Protein AF-A0A3D6BHR3-F1 (afdb_monomer_lite)

Radius of gyration: 25.63 Å; chains: 1; bounding box: 56×77×69 Å

Structure (mmCIF, N/CA/C/O backbone):
data_AF-A0A3D6BHR3-F1
#
_entry.id   AF-A0A3D6BHR3-F1
#
loop_
_atom_site.group_PDB
_atom_site.id
_atom_site.type_symbol
_atom_site.label_atom_id
_atom_site.label_alt_id
_atom_site.label_comp_id
_atom_site.label_asym_id
_atom_site.label_entity_id
_atom_site.label_seq_id
_atom_site.pdbx_PDB_ins_code
_atom_site.Cartn_x
_atom_site.Cartn_y
_atom_site.Cartn_z
_atom_site.occupancy
_atom_site.B_iso_or_equiv
_atom_site.auth_seq_id
_atom_site.auth_comp_id
_atom_site.auth_asym_id
_atom_site.auth_atom_id
_atom_site.pdbx_PDB_model_num
ATOM 1 N N . MET A 1 1 ? 13.053 -57.098 -13.515 1.00 38.97 1 MET A N 1
ATOM 2 C CA . MET A 1 1 ? 13.650 -56.765 -14.830 1.00 38.97 1 MET A CA 1
ATOM 3 C C . MET A 1 1 ? 12.884 -55.553 -15.350 1.00 38.97 1 MET A C 1
ATOM 5 O O . MET A 1 1 ? 11.731 -55.706 -15.704 1.00 38.97 1 MET A O 1
ATOM 9 N N . LYS A 1 2 ? 13.273 -54.312 -15.035 1.00 34.75 2 LYS A N 1
ATOM 10 C CA . LYS A 1 2 ? 14.320 -53.498 -15.686 1.00 34.75 2 LYS A CA 1
ATOM 11 C C . LYS A 1 2 ? 14.250 -53.519 -17.223 1.00 34.75 2 LYS A C 1
ATOM 13 O O . LYS A 1 2 ? 14.561 -54.535 -17.826 1.00 34.75 2 LYS A O 1
ATOM 18 N N . ASN A 1 3 ? 13.977 -52.327 -17.764 1.00 33.59 3 ASN A N 1
ATOM 19 C CA . ASN A 1 3 ? 14.351 -51.795 -19.077 1.00 33.59 3 ASN A CA 1
ATOM 20 C C . ASN A 1 3 ? 13.616 -52.326 -20.317 1.00 33.59 3 ASN A C 1
ATOM 22 O O . ASN A 1 3 ? 13.924 -53.410 -20.798 1.00 33.59 3 ASN A O 1
ATOM 26 N N . ARG A 1 4 ? 12.808 -51.454 -20.944 1.00 36.66 4 ARG A N 1
ATOM 27 C CA . ARG A 1 4 ? 13.123 -50.828 -22.251 1.00 36.66 4 ARG A CA 1
ATOM 28 C C . ARG A 1 4 ? 11.931 -50.021 -22.784 1.00 36.66 4 ARG A C 1
ATOM 30 O O . ARG A 1 4 ? 11.081 -50.548 -23.484 1.00 36.66 4 ARG A O 1
ATOM 37 N N . LEU A 1 5 ? 11.911 -48.725 -22.480 1.00 34.34 5 LEU A N 1
ATOM 38 C CA . LEU A 1 5 ? 11.182 -47.712 -23.252 1.00 34.34 5 LEU A CA 1
ATOM 39 C C . LEU A 1 5 ? 11.923 -46.375 -23.099 1.00 34.34 5 LEU A C 1
ATOM 41 O O . LEU A 1 5 ? 11.478 -45.443 -22.445 1.00 34.34 5 LEU A O 1
ATOM 45 N N . ILE A 1 6 ? 13.131 -46.329 -23.660 1.00 40.59 6 ILE A N 1
ATOM 46 C CA . ILE A 1 6 ? 13.862 -45.093 -23.953 1.00 40.59 6 ILE A CA 1
ATOM 47 C C . ILE A 1 6 ? 14.250 -45.217 -25.422 1.00 40.59 6 ILE A C 1
ATOM 49 O O . ILE A 1 6 ? 15.074 -46.063 -25.764 1.00 40.59 6 ILE A O 1
ATOM 53 N N . GLY A 1 7 ? 13.608 -44.436 -26.289 1.00 40.66 7 GLY A N 1
ATOM 54 C CA . GLY A 1 7 ? 13.934 -44.432 -27.714 1.00 40.66 7 GLY A CA 1
ATOM 55 C C . GLY A 1 7 ? 12.814 -43.946 -28.626 1.00 40.66 7 GLY A C 1
ATOM 56 O O . GLY A 1 7 ? 12.474 -44.666 -29.552 1.00 40.66 7 GLY A O 1
ATOM 57 N N . ALA A 1 8 ? 12.224 -42.770 -28.366 1.00 38.31 8 ALA A N 1
ATOM 58 C CA . ALA A 1 8 ? 11.384 -42.071 -29.357 1.00 38.31 8 ALA A CA 1
ATOM 59 C C . ALA A 1 8 ? 11.118 -40.572 -29.067 1.00 38.31 8 ALA A C 1
ATOM 61 O O . ALA A 1 8 ? 10.242 -39.991 -29.693 1.00 38.31 8 ALA A O 1
ATOM 62 N N . ILE A 1 9 ? 11.835 -39.916 -28.138 1.00 35.75 9 ILE A N 1
ATOM 63 C CA . ILE A 1 9 ? 11.589 -38.490 -27.796 1.00 35.75 9 ILE A CA 1
ATOM 64 C C . ILE A 1 9 ? 12.692 -37.550 -28.342 1.00 35.75 9 ILE A C 1
ATOM 66 O O . ILE A 1 9 ? 12.589 -36.335 -28.250 1.00 35.75 9 ILE A O 1
ATOM 70 N N . CYS A 1 10 ? 13.730 -38.073 -29.005 1.00 37.56 10 CYS A N 1
ATOM 71 C CA . CYS A 1 10 ? 14.844 -37.255 -29.520 1.00 37.56 10 CYS A CA 1
ATOM 72 C C . CYS A 1 10 ? 14.697 -36.735 -30.964 1.00 37.56 10 CYS A C 1
ATOM 74 O O . CYS A 1 10 ? 15.639 -36.137 -31.466 1.00 37.56 10 CYS A O 1
ATOM 76 N N . ALA A 1 11 ? 13.553 -36.910 -31.636 1.00 35.72 11 ALA A N 1
ATOM 77 C CA . ALA A 1 11 ? 13.392 -36.466 -33.033 1.00 35.72 11 ALA A CA 1
ATOM 78 C C . ALA A 1 11 ? 12.293 -35.407 -33.265 1.00 35.72 11 ALA A C 1
ATOM 80 O O . ALA A 1 11 ? 12.167 -34.915 -34.379 1.00 35.72 11 ALA A O 1
ATOM 81 N N . ALA A 1 12 ? 11.528 -35.017 -32.236 1.00 33.41 12 ALA A N 1
ATOM 82 C CA . ALA A 1 12 ? 10.426 -34.049 -32.370 1.00 33.41 12 ALA A CA 1
ATOM 83 C C . ALA A 1 12 ? 10.698 -32.670 -31.728 1.00 33.41 12 ALA A C 1
ATOM 85 O O . ALA A 1 12 ? 9.866 -31.778 -31.832 1.00 33.41 12 ALA A O 1
ATOM 86 N N . VAL A 1 13 ? 11.857 -32.470 -31.087 1.00 38.09 13 VAL A N 1
ATOM 87 C CA . VAL A 1 13 ? 12.236 -31.185 -30.451 1.00 38.09 13 VAL A CA 1
ATOM 88 C C . VAL A 1 13 ? 13.195 -30.360 -31.328 1.00 38.09 13 VAL A C 1
ATOM 90 O O . VAL A 1 13 ? 13.486 -29.208 -31.032 1.00 38.09 13 VAL A O 1
ATOM 93 N N . MET A 1 14 ? 13.638 -30.894 -32.468 1.00 42.44 14 MET A N 1
ATOM 94 C CA . MET A 1 14 ? 14.584 -30.227 -33.373 1.00 42.44 14 MET A CA 1
ATOM 95 C C . MET A 1 14 ? 13.888 -29.580 -34.588 1.00 42.44 14 MET A C 1
ATOM 97 O O . MET A 1 14 ? 14.433 -29.568 -35.687 1.00 42.44 14 MET A O 1
ATOM 101 N N . LEU A 1 15 ? 12.661 -29.072 -34.400 1.00 38.62 15 LEU A N 1
ATOM 102 C CA . LEU A 1 15 ? 11.911 -28.326 -35.423 1.00 38.62 15 LEU A CA 1
ATOM 103 C C . LEU A 1 15 ? 10.968 -27.268 -34.805 1.00 38.62 15 LEU A C 1
ATOM 105 O O . LEU A 1 15 ? 9.804 -27.160 -35.172 1.00 38.62 15 LEU A O 1
ATOM 109 N N . LEU A 1 16 ? 11.463 -26.502 -33.829 1.00 36.72 16 LEU A N 1
ATOM 110 C CA . LEU A 1 16 ? 10.773 -25.331 -33.256 1.00 36.72 16 LEU A CA 1
ATOM 111 C C . LEU A 1 16 ? 11.744 -24.154 -33.040 1.00 36.72 16 LEU A C 1
ATOM 113 O O . LEU A 1 16 ? 11.590 -23.351 -32.131 1.00 36.72 16 LEU A O 1
ATOM 117 N N . ALA A 1 17 ? 12.766 -24.064 -33.896 1.00 45.44 17 ALA A N 1
ATOM 118 C CA . ALA A 1 17 ? 13.657 -22.909 -34.022 1.00 45.44 17 ALA A CA 1
ATOM 119 C C . ALA A 1 17 ? 13.387 -22.166 -35.344 1.00 45.44 17 ALA A C 1
ATOM 121 O O . ALA A 1 17 ? 14.310 -21.802 -36.067 1.00 45.44 17 ALA A O 1
ATOM 122 N N . LEU A 1 18 ? 12.113 -22.001 -35.708 1.00 45.75 18 LEU A N 1
ATOM 123 C CA . LEU A 1 18 ? 11.708 -21.243 -36.889 1.00 45.75 18 LEU A CA 1
ATOM 124 C C . LEU A 1 18 ? 10.986 -19.983 -36.409 1.00 45.75 18 LEU A C 1
ATOM 126 O O . LEU A 1 18 ? 9.912 -20.079 -35.825 1.00 45.75 18 LEU A O 1
ATOM 130 N N . PHE A 1 19 ? 11.632 -18.843 -36.672 1.00 53.91 19 PHE A N 1
ATOM 131 C CA . PHE A 1 19 ? 11.295 -17.466 -36.288 1.00 53.91 19 PHE A CA 1
ATOM 132 C C . PHE A 1 19 ? 11.693 -17.065 -34.861 1.00 53.91 19 PHE A C 1
ATOM 134 O O . PHE A 1 19 ? 10.856 -16.742 -34.023 1.00 53.91 19 PHE A O 1
ATOM 141 N N . ALA A 1 20 ? 13.005 -17.015 -34.594 1.00 59.84 20 ALA A N 1
ATOM 142 C CA . ALA A 1 20 ? 13.483 -16.025 -33.630 1.00 59.84 20 ALA A CA 1
ATOM 143 C C . ALA A 1 20 ? 13.092 -14.628 -34.163 1.00 59.84 20 ALA A C 1
ATOM 145 O O . ALA A 1 20 ? 13.277 -14.404 -35.363 1.00 59.84 20 ALA A O 1
ATOM 146 N N . PRO A 1 21 ? 12.539 -13.730 -33.327 1.00 70.12 21 PRO A N 1
ATOM 147 C CA . PRO A 1 21 ? 12.163 -12.384 -33.751 1.00 70.12 21 PRO A CA 1
ATOM 148 C C . PRO A 1 21 ? 13.337 -11.689 -34.438 1.00 70.12 21 PRO A C 1
ATOM 150 O O . PRO A 1 21 ? 14.465 -11.736 -33.936 1.00 70.12 21 PRO A O 1
ATOM 153 N N . MET A 1 22 ? 13.089 -11.076 -35.591 1.00 82.06 22 MET A N 1
ATOM 154 C CA . MET A 1 22 ? 14.138 -10.410 -36.353 1.00 82.06 22 MET A CA 1
ATOM 155 C C . MET A 1 22 ? 14.348 -9.002 -35.796 1.00 82.06 22 MET A C 1
ATOM 157 O O . MET A 1 22 ? 13.385 -8.280 -35.535 1.00 82.06 22 MET A O 1
ATOM 161 N N . ALA A 1 23 ? 15.609 -8.604 -35.606 1.00 84.25 23 ALA A N 1
ATOM 162 C CA . ALA A 1 23 ? 15.938 -7.235 -35.226 1.00 84.25 23 ALA A CA 1
ATOM 163 C C . ALA A 1 23 ? 15.475 -6.266 -36.329 1.00 84.25 23 ALA A C 1
ATOM 165 O O . ALA A 1 23 ? 15.848 -6.415 -37.492 1.00 84.25 23 ALA A O 1
ATOM 166 N N . MET A 1 24 ? 14.645 -5.298 -35.950 1.00 91.19 24 MET A N 1
ATOM 167 C CA . MET A 1 24 ? 14.146 -4.220 -36.803 1.00 91.19 24 MET A CA 1
ATOM 168 C C . MET A 1 24 ? 14.953 -2.934 -36.646 1.00 91.19 24 MET A C 1
ATOM 170 O O . MET A 1 24 ? 15.113 -2.193 -37.612 1.00 91.19 24 MET A O 1
ATOM 174 N N . ALA A 1 25 ? 15.430 -2.661 -35.434 1.00 93.75 25 ALA A N 1
ATOM 175 C CA . ALA A 1 25 ? 16.238 -1.492 -35.124 1.00 93.75 25 ALA A CA 1
ATOM 176 C C . ALA A 1 25 ? 17.172 -1.793 -33.949 1.00 93.75 25 ALA A C 1
ATOM 178 O O . ALA A 1 25 ? 16.877 -2.655 -33.118 1.00 93.75 25 ALA A O 1
ATOM 179 N N . ASP A 1 26 ? 18.282 -1.075 -33.871 1.00 95.94 26 ASP A N 1
ATOM 180 C CA . ASP A 1 26 ? 19.256 -1.172 -32.793 1.00 95.94 26 ASP A CA 1
ATOM 181 C C . ASP A 1 26 ? 20.015 0.147 -32.634 1.00 95.94 26 ASP A C 1
ATOM 183 O O . ASP A 1 26 ? 19.935 1.045 -33.478 1.00 95.94 26 ASP A O 1
ATOM 187 N N . GLY A 1 27 ? 20.731 0.285 -31.523 1.00 96.56 27 GLY A N 1
ATOM 188 C CA . GLY A 1 27 ? 21.575 1.445 -31.292 1.00 96.56 27 GLY A CA 1
ATOM 189 C C . GLY A 1 27 ? 22.128 1.515 -29.879 1.00 96.56 27 GLY A C 1
ATOM 190 O O . GLY A 1 27 ? 22.111 0.549 -29.118 1.00 96.56 27 GLY A O 1
ATOM 191 N N . VAL A 1 28 ? 22.616 2.698 -29.522 1.00 97.75 28 VAL A N 1
ATOM 192 C CA . VAL A 1 28 ? 23.227 2.984 -28.221 1.00 97.75 28 VAL A CA 1
ATOM 193 C C . VAL A 1 28 ? 22.282 3.858 -27.394 1.00 97.75 28 VAL A C 1
ATOM 195 O O . VAL A 1 28 ? 21.586 4.714 -27.938 1.00 97.75 28 VAL A O 1
ATOM 198 N N . CYS A 1 29 ? 22.230 3.627 -26.084 1.00 97.19 29 CYS A N 1
ATOM 199 C CA . CYS A 1 29 ? 21.415 4.390 -25.131 1.00 97.19 29 CYS A CA 1
ATOM 200 C C . CYS A 1 29 ? 22.136 4.612 -23.786 1.00 97.19 29 CYS A C 1
ATOM 202 O O . CYS A 1 29 ? 21.499 4.703 -22.742 1.00 97.19 29 CYS A O 1
ATOM 204 N N . GLY A 1 30 ? 23.467 4.674 -23.814 1.00 96.56 30 GLY A N 1
ATOM 205 C CA . GLY A 1 30 ? 24.360 4.918 -22.680 1.00 96.56 30 GLY A CA 1
ATOM 206 C C . GLY A 1 30 ? 25.817 4.769 -23.120 1.00 96.56 30 GLY A C 1
ATOM 207 O O . GLY A 1 30 ? 26.079 4.333 -24.236 1.00 96.56 30 GLY A O 1
ATOM 208 N N . GLU A 1 31 ? 26.783 5.092 -22.258 1.00 96.12 31 GLU A N 1
ATOM 209 C CA . GLU A 1 31 ? 28.214 4.956 -22.602 1.00 96.12 31 GLU A CA 1
ATOM 210 C C . GLU A 1 31 ? 28.596 3.503 -22.938 1.00 96.12 31 GLU A C 1
ATOM 212 O O . GLU A 1 31 ? 29.400 3.244 -23.830 1.00 96.12 31 GLU A O 1
ATOM 217 N N . SER A 1 32 ? 28.002 2.542 -22.230 1.00 97.12 32 SER A N 1
ATOM 218 C CA . SER A 1 32 ? 28.216 1.100 -22.420 1.00 97.12 32 SER A CA 1
ATOM 219 C C . SER A 1 32 ? 26.900 0.318 -22.400 1.00 97.12 32 SER A C 1
ATOM 221 O O . SER A 1 32 ? 26.867 -0.861 -22.048 1.00 97.12 32 SER A O 1
ATOM 223 N N . VAL A 1 33 ? 25.808 0.986 -22.782 1.00 98.25 33 VAL A N 1
ATOM 224 C CA . VAL A 1 33 ? 24.456 0.423 -22.817 1.00 98.25 33 VAL A CA 1
ATOM 225 C C . VAL A 1 33 ? 23.885 0.594 -24.220 1.00 98.25 33 VAL A C 1
ATOM 227 O O . VAL A 1 33 ? 23.865 1.688 -24.779 1.00 98.25 33 VAL A O 1
ATOM 230 N N . SER A 1 34 ? 23.440 -0.508 -24.808 1.00 98.38 34 SER A N 1
ATOM 231 C CA . SER A 1 34 ? 22.888 -0.595 -26.160 1.00 98.38 34 SER A CA 1
ATOM 232 C C . SER A 1 34 ? 21.484 -1.184 -26.128 1.00 98.38 34 SER A C 1
ATOM 234 O O . SER A 1 34 ? 21.036 -1.697 -25.103 1.00 98.38 34 SER A O 1
ATOM 236 N N . TRP A 1 35 ? 20.770 -1.091 -27.243 1.00 98.38 35 TRP A N 1
ATOM 237 C CA . TRP A 1 35 ? 19.415 -1.604 -27.361 1.00 98.38 35 TRP A CA 1
ATOM 238 C C . TRP A 1 35 ? 19.163 -2.258 -28.717 1.00 98.38 35 TRP A C 1
ATOM 240 O O . TRP A 1 35 ? 19.834 -1.963 -29.702 1.00 98.38 35 TRP A O 1
ATOM 250 N N . THR A 1 36 ? 18.170 -3.143 -28.755 1.00 97.75 36 THR A N 1
ATOM 251 C CA . THR A 1 36 ? 17.606 -3.744 -29.972 1.00 97.75 36 THR A CA 1
ATOM 252 C C . THR A 1 36 ? 16.086 -3.767 -29.868 1.00 97.75 36 THR A C 1
ATOM 254 O O . THR A 1 36 ? 15.544 -3.977 -28.787 1.00 97.75 36 THR A O 1
ATOM 257 N N . LEU A 1 37 ? 15.389 -3.571 -30.980 1.00 97.50 37 LEU A N 1
ATOM 258 C CA . LEU A 1 37 ? 13.949 -3.755 -31.116 1.00 97.50 37 LEU A CA 1
ATOM 259 C C . LEU A 1 37 ? 13.690 -4.810 -32.182 1.00 97.50 37 LEU A C 1
ATOM 261 O O . LEU A 1 37 ? 14.246 -4.750 -33.276 1.00 97.50 37 LEU A O 1
ATOM 265 N N . THR A 1 38 ? 12.828 -5.764 -31.865 1.00 97.00 38 THR A N 1
ATOM 266 C CA . THR A 1 38 ? 12.429 -6.835 -32.783 1.00 97.00 38 THR A CA 1
ATOM 267 C C . THR A 1 38 ? 11.069 -6.571 -33.419 1.00 97.00 38 THR A C 1
ATOM 269 O O . THR A 1 38 ? 10.257 -5.817 -32.882 1.00 97.00 38 THR A O 1
ATOM 272 N N . ASP A 1 39 ? 10.789 -7.253 -34.527 1.00 93.06 39 ASP A N 1
ATOM 273 C CA . ASP A 1 39 ? 9.479 -7.277 -35.197 1.00 93.06 39 ASP A CA 1
ATOM 274 C C . ASP A 1 39 ? 8.327 -7.814 -34.337 1.00 93.06 39 ASP A C 1
ATOM 276 O O . ASP A 1 39 ? 7.168 -7.454 -34.540 1.00 93.06 39 ASP A O 1
ATOM 280 N N . ALA A 1 40 ? 8.643 -8.603 -33.312 1.00 93.94 40 ALA A N 1
ATOM 281 C CA . ALA A 1 40 ? 7.699 -9.024 -32.282 1.00 93.94 40 ALA A CA 1
ATOM 282 C C . ALA A 1 40 ? 7.402 -7.936 -31.226 1.00 93.94 40 ALA A C 1
ATOM 284 O O . ALA A 1 40 ? 6.673 -8.197 -30.266 1.00 93.94 40 ALA A O 1
ATOM 285 N N . GLY A 1 41 ? 7.979 -6.735 -31.349 1.00 96.00 41 GLY A N 1
ATOM 286 C CA . GLY A 1 41 ? 7.791 -5.643 -30.393 1.00 96.00 41 GLY A CA 1
ATOM 287 C C . GLY A 1 41 ? 8.541 -5.841 -29.073 1.00 96.00 41 GLY A C 1
ATOM 288 O O . GLY A 1 41 ? 8.139 -5.286 -28.046 1.00 96.00 41 GLY A O 1
ATOM 289 N N . VAL A 1 42 ? 9.603 -6.655 -29.066 1.00 97.62 42 VAL A N 1
ATOM 290 C CA . VAL A 1 42 ? 10.487 -6.812 -27.902 1.00 97.62 42 VAL A CA 1
ATOM 291 C C . VAL A 1 42 ? 11.634 -5.821 -28.022 1.00 97.62 42 VAL A C 1
ATOM 293 O O . VAL A 1 42 ? 12.459 -5.961 -28.926 1.00 97.62 42 VAL A O 1
ATOM 296 N N . LEU A 1 43 ? 11.657 -4.843 -27.120 1.00 98.31 43 LEU A N 1
ATOM 297 C CA . LEU A 1 43 ? 12.749 -3.899 -26.920 1.00 98.31 43 LEU A CA 1
ATOM 298 C C . LEU A 1 43 ? 13.669 -4.449 -25.827 1.00 98.31 43 LEU A C 1
ATOM 300 O O . LEU A 1 43 ? 13.240 -4.615 -24.685 1.00 98.31 43 LEU A O 1
ATOM 304 N N . THR A 1 44 ? 14.919 -4.735 -26.169 1.00 98.25 44 THR A N 1
ATOM 305 C CA . THR A 1 44 ? 15.930 -5.243 -25.239 1.00 98.25 44 THR A CA 1
ATOM 306 C C . THR A 1 44 ? 17.022 -4.204 -25.060 1.00 98.25 44 THR A C 1
ATOM 308 O O . THR A 1 44 ? 17.653 -3.818 -26.038 1.00 98.25 44 THR A O 1
ATOM 311 N N . VAL A 1 45 ? 17.267 -3.787 -23.822 1.00 98.56 45 VAL A N 1
ATOM 312 C CA . VAL A 1 45 ? 18.375 -2.923 -23.407 1.00 98.56 45 VAL A CA 1
ATOM 313 C C . VAL A 1 45 ? 19.412 -3.786 -22.697 1.00 98.56 45 VAL A C 1
ATOM 315 O O . VAL A 1 45 ? 19.072 -4.500 -21.757 1.00 98.56 45 VAL A O 1
ATOM 318 N N . PHE A 1 46 ? 20.669 -3.716 -23.118 1.00 98.31 46 PHE A N 1
ATOM 319 C CA . PHE A 1 46 ? 21.745 -4.572 -22.620 1.00 98.31 46 PHE A CA 1
ATOM 320 C C . PHE A 1 46 ? 23.082 -3.834 -22.556 1.00 98.31 46 PHE A C 1
ATOM 322 O O . PHE A 1 46 ? 23.258 -2.770 -23.146 1.00 98.31 46 PHE A O 1
ATOM 329 N N . GLY A 1 47 ? 24.039 -4.412 -21.834 1.00 98.00 47 GLY A N 1
ATOM 330 C CA . GLY A 1 47 ? 25.342 -3.809 -21.570 1.00 98.00 47 GLY A CA 1
ATOM 331 C C . GLY A 1 47 ? 25.559 -3.571 -20.081 1.00 98.00 47 GLY A C 1
ATOM 332 O O . GLY A 1 47 ? 24.951 -4.233 -19.240 1.00 98.00 47 GLY A O 1
ATOM 333 N N . THR A 1 48 ? 26.454 -2.646 -19.749 1.00 97.69 48 THR A N 1
ATOM 334 C CA . THR A 1 48 ? 26.853 -2.382 -18.363 1.00 97.69 48 THR A CA 1
ATOM 335 C C . THR A 1 48 ? 26.824 -0.898 -18.045 1.00 97.69 48 THR A C 1
ATOM 337 O O . THR A 1 48 ? 27.376 -0.102 -18.800 1.00 97.69 48 THR A O 1
ATOM 340 N N . GLY A 1 49 ? 26.259 -0.545 -16.893 1.00 97.69 49 GLY A N 1
ATOM 341 C CA . GLY A 1 49 ? 26.212 0.828 -16.400 1.00 97.69 49 GLY A CA 1
ATOM 342 C C . GLY A 1 49 ? 24.881 1.523 -16.664 1.00 97.69 49 GLY A C 1
ATOM 343 O O . GLY A 1 49 ? 23.829 0.887 -16.761 1.00 97.69 49 GLY A O 1
ATOM 344 N N . GLU A 1 50 ? 24.929 2.848 -16.711 1.00 98.31 50 GLU A N 1
ATOM 345 C CA . GLU A 1 50 ? 23.740 3.693 -16.714 1.00 98.31 50 GLU A CA 1
ATOM 346 C C . GLU A 1 50 ? 23.169 3.899 -18.118 1.00 98.31 50 GLU A C 1
ATOM 348 O O . GLU A 1 50 ? 23.903 4.087 -19.094 1.00 98.31 50 GLU A O 1
ATOM 353 N N . MET A 1 51 ? 21.840 3.908 -18.204 1.00 98.25 51 MET A N 1
ATOM 354 C CA . MET A 1 51 ? 21.136 4.389 -19.387 1.00 98.25 51 MET A CA 1
ATOM 355 C C . MET A 1 51 ? 21.143 5.924 -19.410 1.00 98.25 51 MET A C 1
ATOM 357 O O . MET A 1 51 ? 21.001 6.580 -18.379 1.00 98.25 51 MET A O 1
ATOM 361 N N . THR A 1 52 ? 21.267 6.502 -20.601 1.00 98.00 52 THR A N 1
ATOM 362 C CA . THR A 1 52 ? 21.121 7.939 -20.848 1.00 98.00 52 THR A CA 1
ATOM 363 C C . THR A 1 52 ? 19.729 8.433 -20.438 1.00 98.00 52 THR A C 1
ATOM 365 O O . THR A 1 52 ? 18.727 7.769 -20.687 1.00 98.00 52 THR A O 1
ATOM 368 N N . ASN A 1 53 ? 19.657 9.624 -19.838 1.00 98.12 53 ASN A N 1
ATOM 369 C CA . ASN A 1 53 ? 18.393 10.336 -19.636 1.00 98.12 53 ASN A CA 1
ATOM 370 C C . ASN A 1 53 ? 17.953 10.986 -20.952 1.00 98.12 53 ASN A C 1
ATOM 372 O O . ASN A 1 53 ? 18.762 11.641 -21.609 1.00 98.12 53 ASN A O 1
ATOM 376 N N . PHE A 1 54 ? 16.678 10.861 -21.298 1.00 97.31 54 PHE A N 1
ATOM 377 C CA . PHE A 1 54 ? 16.108 11.409 -22.524 1.00 97.31 54 PHE A CA 1
ATOM 378 C C . PHE A 1 54 ? 15.076 12.483 -22.192 1.00 97.31 54 PHE A C 1
ATOM 380 O O . PHE A 1 54 ? 14.302 12.336 -21.243 1.00 97.31 54 PHE A O 1
ATOM 387 N N . ALA A 1 55 ? 15.028 13.559 -22.981 1.00 94.25 55 ALA A N 1
ATOM 388 C CA . ALA A 1 55 ? 13.856 14.423 -22.943 1.00 94.25 55 ALA A CA 1
ATOM 389 C C . ALA A 1 55 ? 12.651 13.688 -23.556 1.00 94.25 55 ALA A C 1
ATOM 391 O O . ALA A 1 55 ? 12.796 12.692 -24.275 1.00 94.25 55 ALA A O 1
ATOM 392 N N . ALA A 1 56 ? 11.445 14.182 -23.272 1.00 83.56 56 ALA A N 1
ATOM 393 C CA . ALA A 1 56 ? 10.218 13.598 -23.797 1.00 83.56 56 ALA A CA 1
ATOM 394 C C . ALA A 1 56 ? 10.274 13.503 -25.332 1.00 83.56 56 ALA A C 1
ATOM 396 O O . ALA A 1 56 ? 10.435 14.507 -26.024 1.00 83.56 56 ALA A O 1
ATOM 397 N N . GLY A 1 57 ? 10.138 12.288 -25.864 1.00 88.88 57 GLY A N 1
ATOM 398 C CA . GLY A 1 57 ? 10.181 12.047 -27.307 1.00 88.88 57 GLY A CA 1
ATOM 399 C C . GLY A 1 57 ? 11.563 11.814 -27.918 1.00 88.88 57 GLY A C 1
ATOM 400 O O . GLY A 1 57 ? 11.638 11.535 -29.112 1.00 88.88 57 GLY A O 1
ATOM 401 N N . GLU A 1 58 ? 12.644 11.895 -27.137 1.00 95.88 58 GLU A N 1
ATOM 402 C CA . GLU A 1 58 ? 14.017 11.820 -27.664 1.00 95.88 58 GLU A CA 1
ATOM 403 C C . GLU A 1 58 ? 14.669 10.437 -27.542 1.00 95.88 58 GLU A C 1
ATOM 405 O O . GLU A 1 58 ? 15.764 10.222 -28.064 1.00 95.88 58 GLU A O 1
ATOM 410 N N . ALA A 1 59 ? 14.015 9.481 -26.876 1.00 97.25 59 ALA A N 1
ATOM 411 C CA . ALA A 1 59 ? 14.532 8.122 -26.779 1.00 97.25 59 ALA A CA 1
ATOM 412 C C . ALA A 1 59 ? 14.700 7.493 -28.185 1.00 97.25 59 ALA A C 1
ATOM 414 O O . ALA A 1 59 ? 13.815 7.656 -29.032 1.00 97.25 59 ALA A O 1
ATOM 415 N N . PRO A 1 60 ? 15.774 6.724 -28.457 1.00 97.00 60 PRO A N 1
ATOM 416 C CA . PRO A 1 60 ? 16.073 6.214 -29.801 1.00 97.00 60 PRO A CA 1
ATOM 417 C C . PRO A 1 60 ? 14.961 5.367 -30.441 1.00 97.00 60 PRO A C 1
ATOM 419 O O . PRO A 1 60 ? 14.821 5.336 -31.660 1.00 97.00 60 PRO A O 1
ATOM 422 N N . TRP A 1 61 ? 14.147 4.696 -29.626 1.00 96.25 61 TRP A N 1
ATOM 423 C CA . TRP A 1 61 ? 13.013 3.869 -30.053 1.00 96.25 61 TRP A CA 1
ATOM 424 C C . TRP A 1 61 ? 11.679 4.630 -30.124 1.00 96.25 61 TRP A C 1
ATOM 426 O O . TRP A 1 61 ? 10.648 4.023 -30.410 1.00 96.25 61 TRP A O 1
ATOM 436 N N . TYR A 1 62 ? 11.644 5.944 -29.869 1.00 95.88 62 TYR A N 1
ATOM 437 C CA . TYR A 1 62 ? 10.389 6.696 -29.736 1.00 95.88 62 TYR A CA 1
ATOM 438 C C . TYR A 1 62 ? 9.530 6.692 -31.012 1.00 95.88 62 TYR A C 1
ATOM 440 O O . TYR A 1 62 ? 8.296 6.633 -30.942 1.00 95.88 62 TYR A O 1
ATOM 448 N N . ALA A 1 63 ? 10.161 6.698 -32.190 1.00 95.19 63 ALA A N 1
ATOM 449 C CA . ALA A 1 63 ? 9.455 6.567 -33.466 1.00 95.19 63 ALA A CA 1
ATOM 450 C C . ALA A 1 63 ? 8.650 5.254 -33.548 1.00 95.19 63 ALA A C 1
ATOM 452 O O . ALA A 1 63 ? 7.519 5.253 -34.028 1.00 95.19 63 ALA A O 1
ATOM 453 N N . GLU A 1 64 ? 9.187 4.179 -32.966 1.00 95.12 64 GLU A N 1
ATOM 454 C CA . GLU A 1 64 ? 8.621 2.826 -32.971 1.00 95.12 64 GLU A CA 1
ATOM 455 C C . GLU A 1 64 ? 7.846 2.484 -31.685 1.00 95.12 64 GLU A C 1
ATOM 457 O O . GLU A 1 64 ? 7.422 1.345 -31.490 1.00 95.12 64 GLU A O 1
ATOM 462 N N . ARG A 1 65 ? 7.606 3.453 -30.789 1.00 95.00 65 ARG A N 1
ATOM 463 C CA . ARG A 1 65 ? 6.953 3.231 -29.478 1.00 95.00 65 ARG A CA 1
ATOM 464 C C . ARG A 1 65 ? 5.593 2.525 -29.565 1.00 95.00 65 ARG A C 1
ATOM 466 O O . ARG A 1 65 ? 5.211 1.799 -28.653 1.00 95.00 65 ARG A O 1
ATOM 473 N N . GLY A 1 66 ? 4.872 2.703 -30.678 1.00 95.38 66 GLY A N 1
ATOM 474 C CA . GLY A 1 66 ? 3.597 2.030 -30.953 1.00 95.38 66 GLY A CA 1
ATOM 475 C C . GLY A 1 66 ? 3.728 0.536 -31.284 1.00 95.38 66 GLY A C 1
ATOM 476 O O . GLY A 1 66 ? 2.741 -0.201 -31.221 1.00 95.38 66 GLY A O 1
ATOM 477 N N . ALA A 1 67 ? 4.929 0.056 -31.601 1.00 94.31 67 ALA A N 1
ATOM 478 C CA . ALA A 1 67 ? 5.227 -1.354 -31.838 1.00 94.31 67 ALA A CA 1
ATOM 479 C C . ALA A 1 67 ? 5.734 -2.071 -30.576 1.00 94.31 67 ALA A C 1
ATOM 481 O O . ALA A 1 67 ? 5.596 -3.288 -30.474 1.00 94.31 67 ALA A O 1
ATOM 482 N N . VAL A 1 68 ? 6.265 -1.343 -29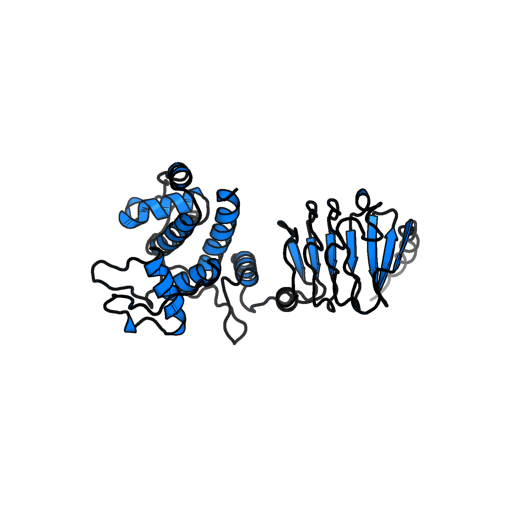.588 1.00 97.44 68 VAL A N 1
ATOM 483 C CA . VAL A 1 68 ? 6.818 -1.953 -28.371 1.00 97.44 68 VAL A CA 1
ATOM 484 C C . VAL A 1 68 ? 5.696 -2.581 -27.534 1.00 97.44 68 VAL A C 1
ATOM 486 O O . VAL A 1 68 ? 4.682 -1.950 -27.237 1.00 97.44 68 VAL A O 1
ATOM 489 N N . ARG A 1 69 ? 5.862 -3.859 -27.185 1.00 97.06 69 ARG A N 1
ATOM 490 C CA . ARG A 1 69 ? 4.950 -4.652 -26.337 1.00 97.06 69 ARG A CA 1
ATOM 491 C C . ARG A 1 69 ? 5.643 -5.187 -25.094 1.00 97.06 69 ARG A C 1
ATOM 493 O O . ARG A 1 69 ? 5.014 -5.347 -24.050 1.00 97.06 69 ARG A O 1
ATOM 500 N N . LYS A 1 70 ? 6.940 -5.469 -25.194 1.00 97.88 70 LYS A N 1
ATOM 501 C CA . LYS A 1 70 ? 7.746 -6.003 -24.099 1.00 97.88 70 LYS A CA 1
ATOM 502 C C . LYS A 1 70 ? 9.058 -5.248 -24.008 1.00 97.88 70 LYS A C 1
ATOM 504 O O . LYS A 1 70 ? 9.755 -5.114 -25.008 1.00 97.88 70 LYS A O 1
ATOM 509 N N . LEU A 1 71 ? 9.402 -4.833 -22.797 1.00 98.44 71 LEU A N 1
ATOM 510 C CA . LEU A 1 71 ? 10.715 -4.299 -22.467 1.00 98.44 71 LEU A CA 1
ATOM 511 C C . LEU A 1 71 ? 11.508 -5.337 -21.669 1.00 98.44 71 LEU A C 1
ATOM 513 O O . LEU A 1 71 ? 11.005 -5.901 -20.695 1.00 98.44 71 LEU A O 1
ATOM 517 N N . VAL A 1 72 ? 12.755 -5.566 -22.063 1.00 98.44 72 VAL A N 1
ATOM 518 C CA . VAL A 1 72 ? 13.735 -6.356 -21.318 1.00 98.44 72 VAL A CA 1
ATOM 519 C C . VAL A 1 72 ? 14.950 -5.485 -21.054 1.00 98.44 72 VAL A C 1
ATOM 521 O O . VAL A 1 72 ? 15.629 -5.081 -21.986 1.00 98.44 72 VAL A O 1
ATOM 524 N N . VAL A 1 73 ? 15.237 -5.205 -19.790 1.00 98.50 73 VAL A N 1
ATOM 525 C CA . VAL A 1 73 ? 16.492 -4.588 -19.366 1.00 98.50 73 VAL A CA 1
ATOM 526 C C . VAL A 1 73 ? 17.364 -5.696 -18.783 1.00 98.50 73 VAL A C 1
ATOM 528 O O . VAL A 1 73 ? 16.995 -6.340 -17.798 1.00 98.50 73 VAL A O 1
ATOM 531 N N . GLU A 1 74 ? 18.485 -5.982 -19.435 1.00 98.19 74 GLU A N 1
ATOM 532 C CA . GLU A 1 74 ? 19.363 -7.091 -19.077 1.00 98.19 74 GLU A CA 1
ATOM 533 C C . GLU A 1 74 ? 20.280 -6.767 -17.895 1.00 98.19 74 GLU A C 1
ATOM 535 O O . GLU A 1 74 ? 20.521 -5.616 -17.524 1.00 98.19 74 GLU A O 1
ATOM 540 N N . ASN A 1 75 ? 20.799 -7.831 -17.282 1.00 96.38 75 ASN A N 1
ATOM 541 C CA . ASN A 1 75 ? 21.704 -7.721 -16.151 1.00 96.38 75 ASN A CA 1
ATOM 542 C C . ASN A 1 75 ? 23.004 -7.009 -16.541 1.00 96.38 75 ASN A C 1
ATOM 544 O O . ASN A 1 75 ? 23.608 -7.337 -17.558 1.00 96.38 75 ASN A O 1
ATOM 548 N N . GLY A 1 76 ? 23.446 -6.078 -15.698 1.00 97.50 76 GLY A N 1
ATOM 549 C CA . GLY A 1 76 ? 24.570 -5.181 -15.975 1.00 97.50 76 GLY A CA 1
ATOM 550 C C . GLY A 1 76 ? 24.133 -3.723 -16.095 1.00 97.50 76 GLY A C 1
ATOM 551 O O . GLY A 1 76 ? 24.881 -2.837 -15.680 1.00 97.50 76 GLY A O 1
ATOM 552 N N . VAL A 1 77 ? 22.909 -3.467 -16.566 1.00 98.56 77 VAL A N 1
ATOM 553 C CA . VAL A 1 77 ? 22.317 -2.124 -16.565 1.00 98.56 77 VAL A CA 1
ATOM 554 C C . VAL A 1 77 ? 21.969 -1.723 -15.128 1.00 98.56 77 VAL A C 1
ATOM 556 O O . VAL A 1 77 ? 21.342 -2.495 -14.395 1.00 98.56 77 VAL A O 1
ATOM 559 N N . THR A 1 78 ? 22.395 -0.531 -14.709 1.00 98.31 78 THR A N 1
ATOM 560 C CA . THR A 1 78 ? 22.264 -0.045 -13.322 1.00 98.31 78 THR A CA 1
ATOM 561 C C . THR A 1 78 ? 21.191 1.022 -13.147 1.00 98.31 78 THR A C 1
ATOM 563 O O . THR A 1 78 ? 20.709 1.221 -12.030 1.00 98.31 78 THR A O 1
ATOM 566 N N . SER A 1 79 ? 20.763 1.672 -14.231 1.00 98.38 79 SER A N 1
ATOM 567 C CA . SER A 1 79 ? 19.675 2.648 -14.209 1.00 98.38 79 SER A CA 1
ATOM 568 C C . SER A 1 79 ? 18.832 2.607 -15.482 1.00 98.38 79 SER A C 1
ATOM 570 O O . SER A 1 79 ? 19.335 2.330 -16.571 1.00 98.38 79 SER A O 1
ATOM 572 N N . VAL A 1 80 ? 17.544 2.914 -15.336 1.00 98.38 80 VAL A N 1
ATOM 573 C CA . VAL A 1 80 ? 16.687 3.348 -16.444 1.00 98.38 80 VAL A CA 1
ATOM 574 C C . VAL A 1 80 ? 16.679 4.873 -16.447 1.00 98.38 80 VAL A C 1
ATOM 576 O O . VAL A 1 80 ? 16.379 5.485 -15.421 1.00 98.38 80 VAL A O 1
ATOM 579 N N . GLY A 1 81 ? 17.021 5.478 -17.583 1.00 98.12 81 GLY A N 1
ATOM 580 C CA . GLY A 1 81 ? 17.101 6.928 -17.717 1.00 98.12 81 GLY A CA 1
ATOM 581 C C . GLY A 1 81 ? 15.736 7.606 -17.614 1.00 98.12 81 GLY A C 1
ATOM 582 O O . GLY A 1 81 ? 14.708 7.021 -17.964 1.00 98.12 81 GLY A O 1
ATOM 583 N N . SER A 1 82 ? 15.721 8.857 -17.153 1.00 98.19 82 SER A N 1
ATOM 584 C CA . SER A 1 82 ? 14.511 9.687 -17.152 1.00 98.19 82 SER A CA 1
ATOM 585 C C . SER A 1 82 ? 13.918 9.776 -18.561 1.00 98.19 82 SER A C 1
ATOM 587 O O . SER A 1 82 ? 14.666 9.842 -19.537 1.00 98.19 82 SER A O 1
ATOM 589 N N . GLY A 1 83 ? 12.588 9.729 -18.670 1.00 96.94 83 GLY A N 1
ATOM 590 C CA . GLY A 1 83 ? 11.858 9.810 -19.943 1.00 96.94 83 GLY A CA 1
ATOM 591 C C . GLY A 1 83 ? 12.076 8.658 -20.939 1.00 96.94 83 GLY A C 1
ATOM 592 O O . GLY A 1 83 ? 11.483 8.679 -22.016 1.00 96.94 83 GLY A O 1
ATOM 593 N N . ALA A 1 84 ? 12.891 7.645 -20.616 1.00 97.75 84 ALA A N 1
ATOM 594 C CA . ALA A 1 84 ? 13.358 6.647 -21.583 1.00 97.75 84 ALA A CA 1
ATOM 595 C C . ALA A 1 84 ? 12.232 5.869 -22.284 1.00 97.75 84 ALA A C 1
ATOM 597 O O . ALA A 1 84 ? 12.295 5.628 -23.488 1.00 97.75 84 ALA A O 1
ATOM 598 N N . PHE A 1 85 ? 11.180 5.497 -21.561 1.00 97.56 85 PHE A N 1
ATOM 599 C CA . PHE A 1 85 ? 10.022 4.782 -22.105 1.00 97.56 85 PHE A CA 1
ATOM 600 C C . PHE A 1 85 ? 8.735 5.605 -22.016 1.00 97.56 85 PHE A C 1
ATOM 602 O O . PHE A 1 85 ? 7.644 5.051 -22.164 1.00 97.56 85 PHE A O 1
ATOM 609 N N . SER A 1 86 ? 8.858 6.925 -21.840 1.00 96.38 86 SER A N 1
ATOM 610 C CA . SER A 1 86 ? 7.718 7.839 -21.842 1.00 96.38 86 SER A CA 1
ATOM 611 C C . SER A 1 86 ? 6.930 7.717 -23.154 1.00 96.38 86 SER A C 1
ATOM 613 O O . SER A 1 86 ? 7.498 7.699 -24.253 1.00 96.38 86 SER A O 1
ATOM 615 N N . GLY A 1 87 ? 5.608 7.568 -23.049 1.00 95.12 87 GLY A N 1
ATOM 616 C CA . GLY A 1 87 ? 4.703 7.421 -24.190 1.00 95.12 87 GLY A CA 1
ATOM 617 C C . GLY A 1 87 ? 4.736 6.048 -24.871 1.00 95.12 87 GLY A C 1
ATOM 618 O O . GLY A 1 87 ? 4.066 5.857 -25.892 1.00 95.12 87 GLY A O 1
ATOM 619 N N . CYS A 1 88 ? 5.472 5.067 -24.336 1.00 95.81 88 CYS A N 1
ATOM 620 C CA . CYS A 1 88 ? 5.424 3.675 -24.797 1.00 95.81 88 CYS A CA 1
ATOM 621 C C . CYS A 1 88 ? 4.170 2.958 -24.258 1.00 95.81 88 CYS A C 1
ATOM 623 O O . CYS A 1 88 ? 4.253 1.922 -23.598 1.00 95.81 88 CYS A O 1
ATOM 625 N N . GLY A 1 89 ? 2.990 3.505 -24.566 1.00 94.88 89 GLY A N 1
ATOM 626 C CA . GLY A 1 89 ? 1.708 3.145 -23.947 1.00 94.88 89 GLY A CA 1
ATOM 627 C C . GLY A 1 89 ? 1.227 1.709 -24.145 1.00 94.88 89 GLY A C 1
ATOM 628 O O . GLY A 1 89 ? 0.277 1.301 -23.484 1.00 94.88 89 GLY A O 1
ATOM 629 N N . LEU A 1 90 ? 1.866 0.941 -25.032 1.00 96.50 90 LEU A N 1
ATOM 630 C CA . LEU A 1 90 ? 1.501 -0.439 -25.361 1.00 96.50 90 LEU A CA 1
ATOM 631 C C . LEU A 1 90 ? 2.445 -1.489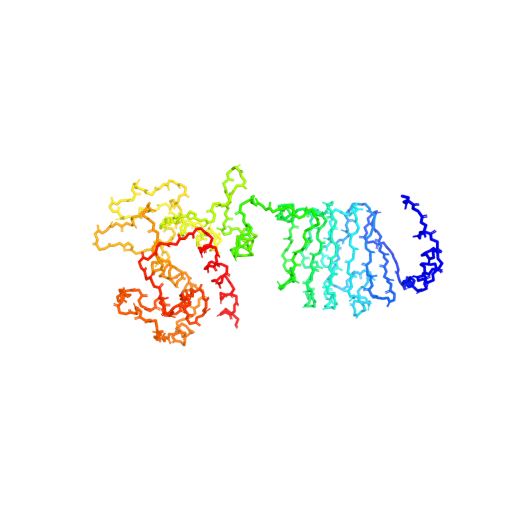 -24.755 1.00 96.50 90 LEU A C 1
ATOM 633 O O . LEU A 1 90 ? 2.282 -2.677 -25.038 1.00 96.50 90 LEU A O 1
ATOM 637 N N . ILE A 1 91 ? 3.412 -1.086 -23.919 1.00 97.06 91 ILE A N 1
ATOM 638 C CA . ILE A 1 91 ? 4.220 -2.041 -23.151 1.00 97.06 91 ILE A CA 1
ATOM 639 C C . ILE A 1 91 ? 3.311 -2.769 -22.159 1.00 97.06 91 ILE A C 1
ATOM 641 O O . ILE A 1 91 ? 2.740 -2.161 -21.261 1.00 97.06 91 ILE A O 1
ATOM 645 N N . GLU A 1 92 ? 3.220 -4.091 -22.289 1.00 96.50 92 GLU A N 1
ATOM 646 C CA . GLU A 1 92 ? 2.440 -4.948 -21.393 1.00 96.50 92 GLU A CA 1
ATOM 647 C C . GLU A 1 92 ? 3.295 -5.580 -20.292 1.00 96.50 92 GLU A C 1
ATOM 649 O O . GLU A 1 92 ? 2.803 -5.881 -19.199 1.00 96.50 92 GLU A O 1
ATOM 654 N N . THR A 1 93 ? 4.578 -5.813 -20.582 1.00 97.19 93 THR A N 1
ATOM 655 C CA . THR A 1 93 ? 5.508 -6.455 -19.650 1.00 97.19 93 THR A CA 1
ATOM 656 C C . THR A 1 93 ? 6.868 -5.784 -19.660 1.00 97.19 93 THR A C 1
ATOM 658 O O . THR A 1 93 ? 7.450 -5.589 -20.729 1.00 97.19 93 THR A O 1
ATOM 661 N N . VAL A 1 94 ? 7.406 -5.538 -18.470 1.00 98.06 94 VAL A N 1
ATOM 662 C CA . VAL A 1 94 ? 8.769 -5.041 -18.262 1.00 98.06 94 VAL A CA 1
ATOM 663 C C . VAL A 1 94 ? 9.562 -6.093 -17.490 1.00 98.06 94 VAL A C 1
ATOM 665 O O . VAL A 1 94 ? 9.063 -6.645 -16.515 1.00 98.06 94 VAL A O 1
ATOM 668 N N . THR A 1 95 ? 10.787 -6.394 -17.921 1.00 98.00 95 THR A N 1
ATOM 669 C CA . THR A 1 95 ? 11.753 -7.214 -17.169 1.00 98.00 95 THR A CA 1
ATOM 670 C C . THR A 1 95 ? 12.922 -6.339 -16.738 1.00 98.00 95 THR A C 1
ATOM 672 O O . THR A 1 95 ? 13.533 -5.702 -17.590 1.00 98.00 95 THR A O 1
ATOM 675 N N . LEU A 1 96 ? 13.213 -6.300 -15.438 1.00 98.19 96 LEU A N 1
ATOM 676 C CA . LEU A 1 96 ? 14.236 -5.455 -14.823 1.00 98.19 96 LEU A CA 1
ATOM 677 C C . LEU A 1 96 ? 15.303 -6.301 -14.110 1.00 98.19 96 LEU A C 1
ATOM 679 O O . LEU A 1 96 ? 14.965 -7.305 -13.467 1.00 98.19 96 LEU A O 1
ATOM 683 N N . PRO A 1 97 ? 16.585 -5.906 -14.195 1.00 97.69 97 PRO A N 1
ATOM 684 C CA . PRO A 1 97 ? 17.692 -6.715 -13.713 1.00 97.69 97 PRO A CA 1
ATOM 685 C C . PRO A 1 97 ? 17.947 -6.532 -12.218 1.00 97.69 97 PRO A C 1
ATOM 687 O O . PRO A 1 97 ? 17.549 -5.539 -11.618 1.00 97.69 97 PRO A O 1
ATOM 690 N N . LEU A 1 98 ? 18.707 -7.461 -11.631 1.00 96.12 98 LEU A N 1
ATOM 691 C CA . LEU A 1 98 ? 19.131 -7.391 -10.229 1.00 96.12 98 LEU A CA 1
ATOM 692 C C . LEU A 1 98 ? 20.041 -6.179 -9.974 1.00 96.12 98 LEU A C 1
ATOM 694 O O . LEU A 1 98 ? 20.028 -5.616 -8.887 1.00 96.12 98 LEU A O 1
ATOM 698 N N . THR A 1 99 ? 20.822 -5.780 -10.980 1.00 97.56 99 THR A N 1
ATOM 699 C CA . THR A 1 99 ? 21.748 -4.640 -10.919 1.00 97.56 99 THR A CA 1
ATOM 700 C C . THR A 1 99 ? 21.061 -3.277 -10.911 1.00 97.56 99 THR A C 1
ATOM 702 O O . THR A 1 99 ? 21.747 -2.274 -10.725 1.00 97.56 99 THR A O 1
ATOM 705 N N . LEU A 1 100 ? 19.743 -3.214 -11.128 1.00 98.12 100 LEU A N 1
ATOM 706 C CA . LEU A 1 100 ? 19.023 -1.950 -11.214 1.00 98.12 100 LEU A CA 1
ATOM 707 C C . LEU A 1 100 ? 18.959 -1.268 -9.844 1.00 98.12 100 LEU A C 1
ATOM 709 O O . LEU A 1 100 ? 18.372 -1.808 -8.910 1.00 98.12 100 LEU A O 1
ATOM 713 N N . GLY A 1 101 ? 19.535 -0.071 -9.751 1.00 97.38 101 GLY A N 1
ATOM 714 C CA . GLY A 1 101 ? 19.474 0.777 -8.560 1.00 97.38 101 GLY A CA 1
ATOM 715 C C . GLY A 1 101 ? 18.551 1.984 -8.710 1.00 97.38 101 GLY A C 1
ATOM 716 O O . GLY A 1 101 ? 18.132 2.541 -7.698 1.00 97.38 101 GLY A O 1
ATOM 717 N N . ARG A 1 102 ? 18.222 2.387 -9.947 1.00 98.25 102 ARG A N 1
ATOM 718 C CA . ARG A 1 102 ? 17.432 3.597 -10.211 1.00 98.25 102 ARG A CA 1
ATOM 719 C C . ARG A 1 102 ? 16.514 3.485 -11.427 1.00 98.25 102 ARG A C 1
ATOM 721 O O . ARG A 1 102 ? 16.910 2.955 -12.465 1.00 98.25 102 ARG A O 1
ATOM 728 N N . ILE A 1 103 ? 15.325 4.067 -11.321 1.00 98.31 103 ILE A N 1
ATOM 729 C CA . ILE A 1 103 ? 14.423 4.387 -12.430 1.00 98.31 103 ILE A CA 1
ATOM 730 C C . ILE A 1 103 ? 14.222 5.903 -12.415 1.00 98.31 103 ILE A C 1
ATOM 732 O O . ILE A 1 103 ? 13.782 6.449 -11.411 1.00 98.31 103 ILE A O 1
ATOM 736 N N . GLY A 1 104 ? 14.588 6.591 -13.495 1.00 97.94 104 GLY A N 1
ATOM 737 C CA . GLY A 1 104 ? 14.486 8.046 -13.579 1.00 97.94 104 GLY A CA 1
ATOM 738 C C . GLY A 1 104 ? 13.048 8.576 -13.565 1.00 97.94 104 GLY A C 1
ATOM 739 O O . GLY A 1 104 ? 12.077 7.834 -13.743 1.00 97.94 104 GLY A O 1
ATOM 740 N N . ASP A 1 105 ? 12.925 9.889 -13.378 1.00 97.00 105 ASP A N 1
ATOM 741 C CA . ASP A 1 105 ? 11.640 10.592 -13.428 1.00 97.00 105 ASP A CA 1
ATOM 742 C C . ASP A 1 105 ? 10.983 10.416 -14.802 1.00 97.00 105 ASP A C 1
ATOM 744 O O . ASP A 1 105 ? 11.650 10.507 -15.841 1.00 97.00 105 ASP A O 1
ATOM 748 N N . GLY A 1 106 ? 9.685 10.118 -14.811 1.00 96.50 106 GLY A N 1
ATOM 749 C CA . GLY A 1 106 ? 8.903 9.928 -16.031 1.00 96.50 106 GLY A CA 1
ATOM 750 C C . GLY A 1 106 ? 9.408 8.813 -16.952 1.00 96.50 106 GLY A C 1
ATOM 751 O O . GLY A 1 106 ? 9.034 8.765 -18.124 1.00 96.50 106 GLY A O 1
ATOM 752 N N . ALA A 1 107 ? 10.286 7.921 -16.476 1.00 97.75 107 ALA A N 1
ATOM 753 C CA . ALA A 1 107 ? 10.855 6.855 -17.297 1.00 97.75 107 ALA A CA 1
ATOM 754 C C . ALA A 1 107 ? 9.773 5.954 -17.903 1.00 97.75 107 ALA A C 1
ATOM 756 O O . ALA A 1 107 ? 9.916 5.520 -19.041 1.00 97.75 107 ALA A O 1
ATOM 757 N N . PHE A 1 108 ? 8.694 5.714 -17.162 1.00 96.94 108 PHE A N 1
ATOM 758 C CA . PHE A 1 108 ? 7.506 4.973 -17.576 1.00 96.94 108 PHE A CA 1
ATOM 759 C C . PHE A 1 108 ? 6.258 5.861 -17.577 1.00 96.94 108 PHE A C 1
ATOM 761 O O . PHE A 1 108 ? 5.169 5.399 -17.236 1.00 96.94 108 PHE A O 1
ATOM 768 N N . ASP A 1 109 ? 6.402 7.141 -17.913 1.00 95.50 109 ASP A N 1
ATOM 769 C CA . ASP A 1 109 ? 5.248 8.020 -18.083 1.00 95.50 109 ASP A CA 1
ATOM 770 C C . ASP A 1 109 ? 4.390 7.579 -19.285 1.00 95.50 109 ASP A C 1
ATOM 772 O O . ASP A 1 109 ? 4.912 7.085 -20.288 1.00 95.50 109 ASP A O 1
ATOM 776 N N . ASP A 1 110 ? 3.070 7.718 -19.190 1.00 93.75 110 ASP A N 1
ATOM 777 C CA . ASP A 1 110 ? 2.114 7.288 -20.221 1.00 93.75 110 ASP A CA 1
ATOM 778 C C . ASP A 1 110 ? 2.227 5.806 -20.666 1.00 93.75 110 ASP A C 1
ATOM 780 O O . ASP A 1 110 ? 1.927 5.452 -21.811 1.00 93.75 110 ASP A O 1
ATOM 784 N N . VAL A 1 111 ? 2.632 4.898 -19.765 1.00 94.12 111 VAL A N 1
ATOM 785 C CA . VAL A 1 111 ? 2.706 3.440 -20.012 1.00 94.12 111 VAL A CA 1
ATOM 786 C C . VAL A 1 111 ? 1.450 2.714 -19.499 1.00 94.12 111 VAL A C 1
ATOM 788 O O . VAL A 1 111 ? 1.478 1.927 -18.556 1.00 94.12 111 VAL A O 1
ATOM 791 N N . TYR A 1 112 ? 0.303 2.975 -20.127 1.00 90.81 112 TYR A N 1
ATOM 792 C CA . TYR A 1 112 ? -1.004 2.553 -19.594 1.00 90.81 112 TYR A CA 1
ATOM 793 C C . TYR A 1 112 ? -1.338 1.058 -19.742 1.00 90.81 112 TYR A C 1
ATOM 795 O O . TYR A 1 112 ? -2.189 0.549 -19.014 1.00 90.81 112 TYR A O 1
ATOM 803 N N . ALA A 1 113 ? -0.714 0.340 -20.684 1.00 94.56 113 ALA A N 1
ATOM 804 C CA . ALA A 1 113 ? -0.985 -1.085 -20.909 1.00 94.56 113 ALA A CA 1
ATOM 805 C C . ALA A 1 113 ? -0.201 -2.027 -19.977 1.00 94.56 113 ALA A C 1
ATOM 807 O O . ALA A 1 113 ? -0.334 -3.249 -20.109 1.00 94.56 113 ALA A O 1
ATOM 808 N N . LEU A 1 114 ? 0.616 -1.494 -19.059 1.00 95.75 114 LEU A N 1
ATOM 809 C CA . LEU A 1 114 ? 1.511 -2.293 -18.228 1.00 95.75 114 LEU A CA 1
ATOM 810 C C . LEU A 1 114 ? 0.728 -3.221 -17.296 1.00 95.75 114 LEU A C 1
ATOM 812 O O . LEU A 1 114 ? -0.031 -2.782 -16.436 1.00 95.75 114 LEU A O 1
ATOM 816 N N . LYS A 1 115 ? 0.949 -4.529 -17.444 1.00 93.75 115 LYS A N 1
ATOM 817 C CA . LYS A 1 115 ? 0.292 -5.567 -16.635 1.00 93.75 115 LYS A CA 1
ATOM 818 C C . LYS A 1 115 ? 1.236 -6.200 -15.630 1.00 93.75 115 LYS A C 1
ATOM 820 O O . LYS A 1 115 ? 0.808 -6.533 -14.530 1.00 93.75 115 LYS A O 1
ATOM 825 N N . ASN A 1 116 ? 2.494 -6.425 -16.014 1.00 94.12 116 ASN A N 1
ATOM 826 C CA . ASN A 1 116 ? 3.459 -7.130 -15.173 1.00 94.12 116 ASN A CA 1
ATOM 827 C C . ASN A 1 116 ? 4.845 -6.489 -15.226 1.00 94.12 116 ASN A C 1
ATOM 829 O O . ASN A 1 116 ? 5.373 -6.206 -16.304 1.00 94.12 116 ASN A O 1
ATOM 833 N N . ILE A 1 117 ? 5.459 -6.374 -14.055 1.00 96.31 117 ILE A N 1
ATOM 834 C CA . ILE A 1 117 ? 6.864 -6.029 -13.879 1.00 96.31 117 ILE A CA 1
ATOM 835 C C . ILE A 1 117 ? 7.560 -7.258 -13.306 1.00 96.31 117 ILE A C 1
ATOM 837 O O . ILE A 1 117 ? 7.247 -7.701 -12.206 1.00 96.31 117 ILE A O 1
ATOM 841 N N . TYR A 1 118 ? 8.506 -7.812 -14.050 1.00 95.25 118 TYR A N 1
ATOM 842 C CA . TYR A 1 118 ? 9.351 -8.909 -13.605 1.00 95.25 118 TYR A CA 1
ATOM 843 C C . TYR A 1 118 ? 10.671 -8.336 -13.114 1.00 95.25 118 TYR A C 1
ATOM 845 O O . TYR A 1 118 ? 11.440 -7.802 -13.908 1.00 95.25 118 TYR A O 1
ATOM 853 N N . TYR A 1 119 ? 10.945 -8.447 -11.821 1.00 96.19 119 TYR A N 1
ATOM 854 C CA . TYR A 1 119 ? 12.201 -7.999 -11.234 1.00 96.19 119 TYR A CA 1
ATOM 855 C C . TYR A 1 119 ? 13.055 -9.202 -10.846 1.00 96.19 119 TYR A C 1
ATOM 857 O O . TYR A 1 119 ? 12.573 -10.136 -10.204 1.00 96.19 119 TYR A O 1
ATOM 865 N N . ALA A 1 120 ? 14.327 -9.202 -11.241 1.00 94.25 120 ALA A N 1
ATOM 866 C CA . ALA A 1 120 ? 15.214 -10.339 -11.000 1.00 94.25 120 ALA A CA 1
ATOM 867 C C . ALA A 1 120 ? 15.623 -10.515 -9.521 1.00 94.25 120 ALA A C 1
ATOM 869 O O . ALA A 1 120 ? 16.110 -11.584 -9.159 1.00 94.25 120 ALA A O 1
ATOM 870 N N . GLY A 1 121 ? 15.440 -9.493 -8.680 1.00 93.00 121 GLY A N 1
ATOM 871 C CA . GLY A 1 121 ? 15.722 -9.555 -7.245 1.00 93.00 121 GLY A CA 1
ATOM 872 C C . GLY A 1 121 ? 14.503 -9.883 -6.381 1.00 93.00 121 GLY A C 1
ATOM 873 O O . GLY A 1 121 ? 13.456 -10.307 -6.876 1.00 93.00 121 GLY A O 1
ATOM 874 N N . SER A 1 122 ? 14.657 -9.667 -5.077 1.00 91.44 122 SER A N 1
ATOM 875 C CA . SER A 1 122 ? 13.609 -9.812 -4.068 1.00 91.44 122 SER A CA 1
ATOM 876 C C . SER A 1 122 ? 12.715 -8.580 -3.968 1.00 91.44 122 SER A C 1
ATOM 878 O O . SER A 1 122 ? 13.019 -7.499 -4.478 1.00 91.44 122 SER A O 1
ATOM 880 N N . ILE A 1 123 ? 11.616 -8.722 -3.237 1.00 90.69 123 ILE A N 1
ATOM 881 C CA . ILE A 1 123 ? 10.704 -7.617 -2.949 1.00 90.69 123 ILE A CA 1
ATOM 882 C C . ILE A 1 123 ? 11.353 -6.509 -2.102 1.00 90.69 123 ILE A C 1
ATOM 884 O O . ILE A 1 123 ? 11.084 -5.325 -2.300 1.00 90.69 123 ILE A O 1
ATOM 888 N N . ALA A 1 124 ? 12.257 -6.882 -1.192 1.00 89.12 124 ALA A N 1
ATOM 889 C CA . ALA A 1 124 ? 13.012 -5.934 -0.380 1.00 89.12 124 ALA A CA 1
ATOM 890 C C . ALA A 1 124 ? 14.031 -5.159 -1.227 1.00 89.12 124 ALA A C 1
ATOM 892 O O . ALA A 1 124 ? 14.215 -3.963 -1.022 1.00 89.12 124 ALA A O 1
ATOM 893 N N . GLN A 1 125 ? 14.658 -5.827 -2.201 1.00 92.88 125 GLN A N 1
ATOM 894 C CA . GLN A 1 125 ? 15.546 -5.177 -3.165 1.00 92.88 125 GLN A CA 1
ATOM 895 C C . GLN A 1 125 ? 14.773 -4.232 -4.089 1.00 92.88 125 GLN A C 1
ATOM 897 O O . GLN A 1 125 ? 15.219 -3.110 -4.286 1.00 92.88 125 GLN A O 1
ATOM 902 N N . TRP A 1 126 ? 13.586 -4.631 -4.566 1.00 94.00 126 TRP A N 1
ATOM 903 C CA . TRP A 1 126 ? 12.703 -3.749 -5.338 1.00 94.00 126 TRP A CA 1
ATOM 904 C C . TRP A 1 126 ? 12.378 -2.464 -4.576 1.00 94.00 126 TRP A C 1
ATOM 906 O O . TRP A 1 126 ? 12.512 -1.370 -5.112 1.00 94.00 126 TRP A O 1
ATOM 916 N N . LYS A 1 127 ? 11.995 -2.593 -3.301 1.00 91.69 127 LYS A N 1
ATOM 917 C CA . LYS A 1 127 ? 11.673 -1.451 -2.437 1.00 91.69 127 LYS A CA 1
ATOM 918 C C . LYS A 1 127 ? 12.859 -0.496 -2.225 1.00 91.69 127 LYS A C 1
ATOM 920 O O . LYS A 1 127 ? 12.645 0.662 -1.891 1.00 91.69 127 LYS A O 1
ATOM 925 N N . ALA A 1 128 ? 14.092 -0.971 -2.398 1.00 93.56 128 ALA A N 1
ATOM 926 C CA . ALA A 1 128 ? 15.303 -0.164 -2.263 1.00 93.56 128 ALA A CA 1
ATOM 927 C C . ALA A 1 128 ? 15.712 0.568 -3.555 1.00 93.56 128 ALA A C 1
ATOM 929 O O . ALA A 1 128 ? 16.658 1.354 -3.515 1.00 93.56 128 ALA A O 1
ATOM 930 N N . ILE A 1 129 ? 15.041 0.312 -4.684 1.00 95.94 129 ILE A N 1
ATOM 931 C CA . ILE A 1 129 ? 15.296 1.021 -5.943 1.00 95.94 129 ILE A CA 1
ATOM 932 C C . ILE A 1 129 ? 14.832 2.472 -5.796 1.00 95.94 129 ILE A C 1
ATOM 934 O O . ILE A 1 129 ? 13.708 2.728 -5.367 1.00 95.94 129 ILE A O 1
ATOM 938 N N . ASP A 1 130 ? 15.685 3.416 -6.193 1.00 96.62 130 ASP A N 1
ATOM 939 C CA . ASP A 1 130 ? 15.306 4.823 -6.315 1.00 96.62 130 ASP A CA 1
ATOM 940 C C . ASP A 1 130 ? 14.398 4.988 -7.539 1.00 96.62 130 ASP A C 1
ATOM 942 O O . ASP A 1 130 ? 14.857 4.923 -8.681 1.00 96.62 130 ASP A O 1
ATOM 946 N N . ILE A 1 131 ? 13.095 5.123 -7.307 1.00 95.69 131 ILE A N 1
ATOM 947 C CA . ILE A 1 131 ? 12.098 5.304 -8.361 1.00 95.69 131 ILE A CA 1
ATOM 948 C C . ILE A 1 131 ? 11.689 6.774 -8.379 1.00 95.69 131 ILE A C 1
ATOM 950 O O . ILE A 1 131 ? 11.069 7.267 -7.436 1.00 95.69 131 ILE A O 1
ATOM 954 N N . GLY A 1 132 ? 12.025 7.446 -9.476 1.00 95.44 132 GLY A N 1
ATOM 955 C CA . GLY A 1 132 ? 11.677 8.834 -9.733 1.00 95.44 132 GLY A CA 1
ATOM 956 C C . GLY A 1 132 ? 10.172 9.077 -9.821 1.00 95.44 132 GLY A C 1
ATOM 957 O O . GLY A 1 132 ? 9.357 8.153 -9.928 1.00 95.44 132 GLY A O 1
ATOM 958 N N . LEU A 1 133 ? 9.805 10.353 -9.799 1.00 93.00 133 LEU A N 1
ATOM 959 C CA . LEU A 1 133 ? 8.414 10.791 -9.888 1.00 93.00 133 LEU A CA 1
ATOM 960 C C . LEU A 1 133 ? 7.820 10.497 -11.277 1.00 93.00 133 LEU A C 1
ATOM 962 O O . LEU A 1 133 ? 8.532 10.128 -12.211 1.00 93.00 133 LEU A O 1
ATOM 966 N N . ASP A 1 134 ? 6.500 10.647 -11.405 1.00 92.88 134 ASP A N 1
ATOM 967 C CA . ASP A 1 134 ? 5.768 10.600 -12.682 1.00 92.88 134 ASP A CA 1
ATOM 968 C C . ASP A 1 134 ? 5.918 9.288 -13.481 1.00 92.88 134 ASP A C 1
ATOM 970 O O . ASP A 1 134 ? 5.783 9.243 -14.699 1.00 92.88 134 ASP A O 1
ATOM 974 N N . ASN A 1 135 ? 6.176 8.176 -12.791 1.00 92.00 135 ASN A N 1
ATOM 975 C CA . ASN A 1 135 ? 6.161 6.846 -13.394 1.00 92.00 135 ASN A CA 1
ATOM 976 C C . ASN A 1 135 ? 4.757 6.223 -13.321 1.00 92.00 135 ASN A C 1
ATOM 978 O O . ASN A 1 135 ? 4.190 6.060 -12.238 1.00 92.00 135 ASN A O 1
ATOM 982 N N . SER A 1 136 ? 4.219 5.795 -14.465 1.00 86.12 136 SER A N 1
ATOM 983 C CA . SER A 1 136 ? 2.890 5.186 -14.561 1.00 86.12 136 SER A CA 1
ATOM 984 C C . SER A 1 136 ? 2.961 3.659 -14.474 1.00 86.12 136 SER A C 1
ATOM 986 O O . SER A 1 136 ? 2.816 2.954 -15.468 1.00 86.12 136 SER A O 1
ATOM 988 N N . PHE A 1 137 ? 3.157 3.119 -13.266 1.00 85.38 137 PHE A N 1
ATOM 989 C CA . PHE A 1 137 ? 3.087 1.664 -13.047 1.00 85.38 137 PHE A CA 1
ATOM 990 C C . PHE A 1 137 ? 1.657 1.128 -12.878 1.00 85.38 137 PHE A C 1
ATOM 992 O O . PHE A 1 137 ? 1.450 -0.083 -12.925 1.00 85.38 137 PHE A O 1
ATOM 999 N N . GLY A 1 138 ? 0.663 2.008 -12.709 1.00 75.12 138 GLY A N 1
ATOM 1000 C CA . GLY A 1 138 ? -0.752 1.639 -12.621 1.00 75.12 138 GLY A CA 1
ATOM 1001 C C . GLY A 1 138 ? -1.027 0.519 -11.609 1.00 75.12 138 GLY A C 1
ATOM 1002 O O . GLY A 1 138 ? -0.508 0.522 -10.496 1.00 75.12 138 GLY A O 1
ATOM 1003 N N . SER A 1 139 ? -1.841 -0.458 -12.016 1.00 75.38 139 SER A N 1
ATOM 1004 C CA . SER A 1 139 ? -2.127 -1.686 -11.260 1.00 75.38 139 SER A CA 1
ATOM 1005 C C . SER A 1 139 ? -1.216 -2.858 -11.649 1.00 75.38 139 SER A C 1
ATOM 1007 O O . SER A 1 139 ? -1.563 -4.019 -11.411 1.00 75.38 139 SER A O 1
ATOM 1009 N N . ALA A 1 140 ? -0.066 -2.578 -12.275 1.00 89.00 140 ALA A N 1
ATOM 1010 C CA . ALA A 1 140 ? 0.835 -3.618 -12.740 1.00 89.00 140 ALA A CA 1
ATOM 1011 C C . ALA A 1 140 ? 1.292 -4.508 -11.582 1.00 89.00 140 ALA A C 1
ATOM 1013 O O . ALA A 1 140 ? 1.719 -4.051 -10.520 1.00 89.00 140 ALA A O 1
ATOM 1014 N N . LYS A 1 141 ? 1.240 -5.818 -11.811 1.00 88.62 141 LYS A N 1
ATOM 1015 C CA . LYS A 1 141 ? 1.696 -6.804 -10.843 1.00 88.62 141 LYS A CA 1
ATOM 1016 C C . LYS A 1 141 ? 3.220 -6.873 -10.845 1.00 88.62 141 LYS A C 1
ATOM 1018 O O . LYS A 1 141 ? 3.826 -7.220 -11.859 1.00 88.62 141 LYS A O 1
ATOM 1023 N N . LEU A 1 142 ? 3.832 -6.632 -9.690 1.00 91.12 142 LEU A N 1
ATOM 1024 C CA . LEU A 1 142 ? 5.241 -6.940 -9.466 1.00 91.12 142 LEU A CA 1
ATOM 1025 C C . LEU A 1 142 ? 5.429 -8.447 -9.237 1.00 91.12 142 LEU A C 1
ATOM 1027 O O . LEU A 1 142 ? 4.723 -9.065 -8.439 1.00 91.12 142 LEU A O 1
ATOM 1031 N N . VAL A 1 143 ? 6.402 -9.035 -9.928 1.00 89.12 143 VAL A N 1
ATOM 1032 C CA . VAL A 1 143 ? 6.806 -10.438 -9.806 1.00 89.12 143 VAL A CA 1
ATOM 1033 C C . VAL A 1 143 ? 8.319 -10.501 -9.605 1.00 89.12 143 VAL A C 1
ATOM 1035 O O . VAL A 1 143 ? 9.090 -10.269 -10.533 1.00 89.12 143 VAL A O 1
ATOM 1038 N N . CYS A 1 144 ? 8.742 -10.841 -8.390 1.00 91.19 144 CYS A N 1
ATOM 1039 C CA . CYS A 1 144 ? 10.147 -11.007 -8.016 1.00 91.19 144 CYS A CA 1
ATOM 1040 C C . CYS A 1 144 ? 10.641 -12.434 -8.309 1.00 91.19 144 CYS A C 1
ATOM 1042 O O . CYS A 1 144 ? 9.951 -13.411 -8.004 1.00 91.19 144 CYS A O 1
ATOM 1044 N N . ALA A 1 145 ? 11.832 -12.575 -8.897 1.00 84.50 145 ALA A N 1
ATOM 1045 C CA . ALA A 1 145 ? 12.344 -13.869 -9.352 1.00 84.50 145 ALA A CA 1
ATOM 1046 C C . ALA A 1 145 ? 12.838 -14.775 -8.213 1.00 84.50 145 ALA A C 1
ATOM 1048 O O . ALA A 1 145 ? 12.660 -15.992 -8.298 1.00 84.50 145 ALA A O 1
ATOM 1049 N N . ASP A 1 146 ? 13.424 -14.210 -7.149 1.00 83.06 146 ASP A N 1
ATOM 1050 C CA . ASP A 1 146 ? 13.946 -15.008 -6.027 1.00 83.06 146 ASP A CA 1
ATOM 1051 C C . ASP A 1 146 ? 12.835 -15.556 -5.106 1.00 83.06 146 ASP A C 1
ATOM 1053 O O . ASP A 1 146 ? 13.076 -16.489 -4.338 1.00 83.06 146 ASP A O 1
ATOM 1057 N N . LYS A 1 147 ? 11.604 -15.028 -5.248 1.00 78.44 147 LYS A N 1
ATOM 1058 C CA . LYS A 1 147 ? 10.391 -15.398 -4.494 1.00 78.44 147 LYS A CA 1
ATOM 1059 C C . LYS A 1 147 ? 10.548 -15.324 -2.969 1.00 78.44 147 LYS A C 1
ATOM 1061 O O . LYS A 1 147 ? 9.773 -15.950 -2.247 1.00 78.44 147 LYS A O 1
ATOM 1066 N N . THR A 1 148 ? 11.548 -14.602 -2.470 1.00 83.62 148 THR A N 1
ATOM 1067 C CA . THR A 1 148 ? 11.705 -14.348 -1.042 1.00 83.62 148 THR A CA 1
ATOM 1068 C C . THR A 1 148 ? 10.704 -13.287 -0.616 1.00 83.62 148 THR A C 1
ATOM 1070 O O . THR A 1 148 ? 10.638 -12.180 -1.157 1.00 83.62 148 THR A O 1
ATOM 1073 N N . GLU A 1 149 ? 9.888 -13.668 0.358 1.00 86.12 149 GLU A N 1
ATOM 1074 C CA . GLU A 1 149 ? 8.909 -12.788 0.974 1.00 86.12 149 GLU A CA 1
ATOM 1075 C C . GLU A 1 149 ? 9.581 -11.907 2.034 1.00 86.12 149 GLU A C 1
ATOM 1077 O O . GLU A 1 149 ? 10.569 -12.324 2.651 1.00 86.12 149 GLU A O 1
ATOM 1082 N N . PRO A 1 150 ? 9.050 -10.700 2.307 1.00 88.88 150 PRO A N 1
ATOM 1083 C CA . PRO A 1 150 ? 9.652 -9.814 3.296 1.00 88.88 150 PRO A CA 1
ATOM 1084 C C . PRO A 1 150 ? 9.471 -10.350 4.724 1.00 88.88 150 PRO A C 1
ATOM 1086 O O . PRO A 1 150 ? 10.177 -9.920 5.636 1.00 88.88 150 PRO A O 1
ATOM 1089 N N . PHE A 1 151 ? 8.531 -11.284 4.921 1.00 94.31 151 PHE A N 1
ATOM 1090 C CA . PHE A 1 151 ? 8.208 -11.899 6.202 1.00 94.31 151 PHE A CA 1
ATOM 1091 C C . PHE A 1 151 ? 8.048 -13.415 6.049 1.00 94.31 151 PHE A C 1
ATOM 1093 O O . PHE A 1 151 ? 7.489 -13.899 5.068 1.00 94.31 151 PHE A O 1
ATOM 1100 N N . SER A 1 152 ? 8.506 -14.174 7.040 1.00 93.88 152 SER A N 1
ATOM 1101 C CA . SER A 1 152 ? 8.524 -15.645 6.990 1.00 93.88 152 SER A CA 1
ATOM 1102 C C . SER A 1 152 ? 7.178 -16.320 7.296 1.00 93.88 152 SER A C 1
ATOM 1104 O O . SER A 1 152 ? 7.001 -17.500 7.003 1.00 93.88 152 SER A O 1
ATOM 1106 N N . ASP A 1 153 ? 6.218 -15.594 7.870 1.00 96.19 153 ASP A N 1
ATOM 1107 C CA . ASP A 1 153 ? 4.975 -16.122 8.451 1.00 96.19 153 ASP A CA 1
ATOM 1108 C C . ASP A 1 153 ? 3.697 -15.609 7.757 1.00 96.19 153 ASP A C 1
ATOM 1110 O O . ASP A 1 153 ? 2.615 -15.609 8.352 1.00 96.19 153 ASP A O 1
ATOM 1114 N N . ILE A 1 154 ? 3.789 -15.179 6.489 1.00 94.62 154 ILE A N 1
ATOM 1115 C CA . ILE A 1 154 ? 2.678 -14.506 5.790 1.00 94.62 154 ILE A CA 1
ATOM 1116 C C . ILE A 1 154 ? 1.896 -15.351 4.769 1.00 94.62 154 ILE A C 1
ATOM 1118 O O . ILE A 1 154 ? 1.128 -14.801 3.990 1.00 94.62 154 ILE A O 1
ATOM 1122 N N . SER A 1 155 ? 1.996 -16.679 4.788 1.00 92.00 155 SER A N 1
ATOM 1123 C CA . SER A 1 155 ? 1.398 -17.577 3.775 1.00 92.00 155 SER A CA 1
ATOM 1124 C C . SER A 1 155 ? -0.146 -17.699 3.767 1.00 92.00 155 SER A C 1
ATOM 1126 O O . SER A 1 155 ? -0.688 -18.574 3.092 1.00 92.00 155 SER A O 1
ATOM 1128 N N . GLY A 1 156 ? -0.874 -16.863 4.516 1.00 93.56 156 GLY A N 1
ATOM 1129 C CA . GLY A 1 156 ? -2.335 -16.924 4.672 1.00 93.56 156 GLY A CA 1
ATOM 1130 C C . GLY A 1 156 ? -3.126 -16.014 3.722 1.00 93.56 156 GLY A C 1
ATOM 1131 O O . GLY A 1 156 ? -2.573 -15.323 2.874 1.00 93.56 156 GLY A O 1
ATOM 1132 N N . TRP A 1 157 ? -4.451 -15.945 3.907 1.00 95.31 157 TRP A N 1
ATOM 1133 C CA . TRP A 1 157 ? -5.364 -15.096 3.109 1.00 95.31 157 TRP A CA 1
ATOM 1134 C C . TRP A 1 157 ? -5.031 -13.594 3.166 1.00 95.31 157 TRP A C 1
ATOM 1136 O O . TRP A 1 157 ? -5.482 -12.814 2.330 1.00 95.31 157 TRP A O 1
ATOM 1146 N N . TYR A 1 158 ? -4.267 -13.187 4.178 1.00 95.31 158 TYR A N 1
ATOM 1147 C CA . TYR A 1 158 ? -3.814 -11.820 4.394 1.00 95.31 158 TYR A CA 1
ATOM 1148 C C . TYR A 1 158 ? -2.564 -11.447 3.575 1.00 95.31 158 TYR A C 1
ATOM 1150 O O . TYR A 1 158 ? -2.172 -10.283 3.607 1.00 95.31 158 TYR A O 1
ATOM 1158 N N . HIS A 1 159 ? -1.938 -12.408 2.878 1.00 94.44 159 HIS A N 1
ATOM 1159 C CA . HIS A 1 159 ? -0.647 -12.262 2.194 1.00 94.44 159 HIS A CA 1
ATOM 1160 C C . HIS A 1 159 ? -0.566 -10.982 1.354 1.00 94.44 159 HIS A C 1
ATOM 1162 O O . HIS A 1 159 ? 0.197 -10.072 1.675 1.00 94.44 159 HIS A O 1
ATOM 1168 N N . ASP A 1 160 ? -1.421 -10.868 0.337 1.00 92.25 160 ASP A N 1
ATOM 1169 C CA . ASP A 1 160 ? -1.350 -9.772 -0.634 1.00 92.25 160 ASP A CA 1
ATOM 1170 C C . ASP A 1 160 ? -1.637 -8.407 0.005 1.00 92.25 160 ASP A C 1
ATOM 1172 O O . ASP A 1 160 ? -1.042 -7.397 -0.378 1.00 92.25 160 ASP A O 1
ATOM 1176 N N . TYR A 1 161 ? -2.490 -8.364 1.034 1.00 96.00 161 TYR A N 1
ATOM 1177 C CA . TYR A 1 161 ? -2.759 -7.132 1.775 1.00 96.00 161 TYR A CA 1
ATOM 1178 C C . TYR A 1 161 ? -1.541 -6.682 2.588 1.00 96.00 161 TYR A C 1
ATOM 1180 O O . TYR A 1 161 ? -1.232 -5.492 2.627 1.00 96.00 161 TYR A O 1
ATOM 1188 N N . ILE A 1 162 ? -0.827 -7.621 3.219 1.00 96.81 162 ILE A N 1
ATOM 1189 C CA . ILE A 1 162 ? 0.407 -7.318 3.955 1.00 96.81 162 ILE A CA 1
ATOM 1190 C C . ILE A 1 162 ? 1.481 -6.824 2.994 1.00 96.81 162 ILE A C 1
ATOM 1192 O O . ILE A 1 162 ? 2.112 -5.809 3.283 1.00 96.81 162 ILE A O 1
ATOM 1196 N N . ILE A 1 163 ? 1.659 -7.495 1.854 1.00 92.88 163 ILE A N 1
ATOM 1197 C CA . ILE A 1 163 ? 2.617 -7.079 0.828 1.00 92.88 163 ILE A CA 1
ATOM 1198 C C . ILE A 1 163 ? 2.295 -5.672 0.323 1.00 92.88 163 ILE A C 1
ATOM 1200 O O . ILE A 1 163 ? 3.171 -4.809 0.325 1.00 92.88 163 ILE A O 1
ATOM 1204 N N . THR A 1 164 ? 1.032 -5.402 -0.008 1.00 91.62 164 THR A N 1
ATOM 1205 C CA . THR A 1 164 ? 0.584 -4.072 -0.449 1.00 91.62 164 THR A CA 1
ATOM 1206 C C . THR A 1 164 ? 0.913 -3.004 0.593 1.00 91.62 164 THR A C 1
ATOM 1208 O O . THR A 1 164 ? 1.537 -1.990 0.285 1.00 91.62 164 THR A O 1
ATOM 1211 N N . CYS A 1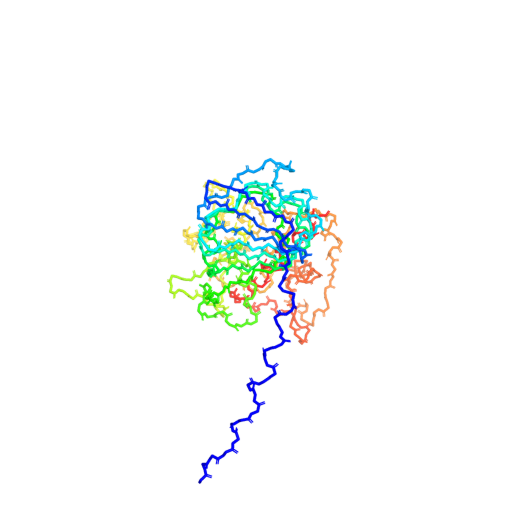 165 ? 0.552 -3.240 1.856 1.00 95.81 165 CYS A N 1
ATOM 1212 C CA . CYS A 1 165 ? 0.832 -2.292 2.928 1.00 95.81 165 CYS A CA 1
ATOM 1213 C C . CYS A 1 165 ? 2.331 -2.148 3.240 1.00 95.81 165 CYS A C 1
ATOM 1215 O O . CYS A 1 165 ? 2.745 -1.084 3.694 1.00 95.81 165 CYS A O 1
ATOM 1217 N N . TYR A 1 166 ? 3.140 -3.191 3.043 1.00 95.12 166 TYR A N 1
ATOM 1218 C CA . TYR A 1 166 ? 4.590 -3.131 3.229 1.00 95.12 166 TYR A CA 1
ATOM 1219 C C . TYR A 1 166 ? 5.255 -2.283 2.142 1.00 95.12 166 TYR A C 1
ATOM 1221 O O . TYR A 1 166 ? 6.103 -1.445 2.458 1.00 95.12 166 TYR A O 1
ATOM 1229 N N . MET A 1 167 ? 4.844 -2.459 0.883 1.00 89.81 167 MET A N 1
ATOM 1230 C CA . MET A 1 167 ? 5.338 -1.655 -0.239 1.00 89.81 167 MET A CA 1
ATOM 1231 C C . MET A 1 167 ? 4.930 -0.188 -0.122 1.00 89.81 167 MET A C 1
ATOM 1233 O O . MET A 1 167 ? 5.711 0.684 -0.474 1.00 89.81 167 MET A O 1
ATOM 1237 N N . ALA A 1 168 ? 3.752 0.086 0.441 1.00 90.00 168 ALA A N 1
ATOM 1238 C CA . ALA A 1 168 ? 3.268 1.441 0.700 1.00 90.00 168 ALA A CA 1
ATOM 1239 C C . ALA A 1 168 ? 3.781 2.056 2.023 1.00 90.00 168 ALA A C 1
ATOM 1241 O O . ALA A 1 168 ? 3.261 3.077 2.464 1.00 90.00 168 ALA A O 1
ATOM 1242 N N . ASP A 1 169 ? 4.740 1.419 2.709 1.00 93.31 169 ASP A N 1
ATOM 1243 C CA . ASP A 1 169 ? 5.302 1.877 3.994 1.00 93.31 169 ASP A CA 1
ATOM 1244 C C . ASP A 1 169 ? 4.298 2.047 5.152 1.00 93.31 169 ASP A C 1
ATOM 1246 O O . ASP A 1 169 ? 4.611 2.647 6.189 1.00 93.31 169 ASP A O 1
ATOM 1250 N N . ILE A 1 170 ? 3.111 1.448 5.023 1.00 97.81 170 ILE A N 1
ATOM 1251 C CA . ILE A 1 170 ? 2.031 1.472 6.016 1.00 97.81 170 ILE A CA 1
ATOM 1252 C C . ILE A 1 170 ? 2.365 0.542 7.187 1.00 97.81 170 ILE A C 1
ATOM 1254 O O . ILE A 1 170 ? 2.177 0.908 8.355 1.00 97.81 170 ILE A O 1
ATOM 1258 N N . VAL A 1 171 ? 2.874 -0.659 6.890 1.00 97.12 171 VAL A N 1
ATOM 1259 C CA . VAL A 1 171 ? 3.196 -1.689 7.890 1.00 97.12 171 VAL A CA 1
ATOM 1260 C C . VAL A 1 171 ? 4.647 -2.148 7.802 1.00 97.12 171 VAL A C 1
ATOM 1262 O O . VAL A 1 171 ? 5.263 -2.145 6.742 1.00 97.12 171 VAL A O 1
ATOM 1265 N N . ASN A 1 172 ? 5.170 -2.603 8.940 1.00 93.06 172 ASN A N 1
ATOM 1266 C CA . ASN A 1 172 ? 6.491 -3.209 9.062 1.00 93.06 172 ASN A CA 1
ATOM 1267 C C . ASN A 1 172 ? 6.407 -4.493 9.899 1.00 93.06 172 ASN A C 1
ATOM 1269 O O . ASN A 1 172 ? 5.511 -4.642 10.746 1.00 93.06 172 ASN A O 1
ATOM 1273 N N . GLY A 1 173 ? 7.347 -5.406 9.656 1.00 92.25 173 GLY A N 1
ATOM 1274 C CA . GLY A 1 173 ? 7.547 -6.613 10.453 1.00 92.25 173 GLY A CA 1
ATOM 1275 C C . GLY A 1 173 ? 8.398 -6.366 11.694 1.00 92.25 173 GLY A C 1
ATOM 1276 O O . GLY A 1 173 ? 8.734 -5.236 12.051 1.00 92.25 173 GLY A O 1
ATOM 1277 N N . ARG A 1 174 ? 8.728 -7.456 12.370 1.00 93.19 174 ARG A N 1
ATOM 1278 C CA . ARG A 1 174 ? 9.611 -7.498 13.529 1.00 93.19 174 ARG A CA 1
ATOM 1279 C C . ARG A 1 174 ? 11.067 -7.689 13.084 1.00 93.19 174 ARG A C 1
ATOM 1281 O O . ARG A 1 174 ? 11.307 -8.199 11.991 1.00 93.19 174 ARG A O 1
ATOM 1288 N N . PRO A 1 175 ? 12.047 -7.340 13.937 1.00 92.69 175 PRO A N 1
ATOM 1289 C CA . PRO A 1 175 ? 13.467 -7.552 13.637 1.00 92.69 175 PRO A CA 1
ATOM 1290 C C . PRO A 1 175 ? 13.860 -9.013 13.361 1.00 92.69 175 PRO A C 1
ATOM 1292 O O . PRO A 1 175 ? 14.911 -9.254 12.782 1.00 92.69 175 PRO A O 1
ATOM 1295 N N . ASP A 1 176 ? 13.036 -9.978 13.777 1.00 93.81 176 ASP A N 1
ATOM 1296 C CA . ASP A 1 176 ? 13.239 -11.416 13.555 1.00 93.81 176 ASP A CA 1
ATOM 1297 C C . ASP A 1 176 ? 12.754 -11.909 12.176 1.00 93.81 176 ASP A C 1
ATOM 1299 O O . ASP A 1 176 ? 12.819 -13.104 11.897 1.00 93.81 176 ASP A O 1
ATOM 1303 N N . GLY A 1 177 ? 12.262 -11.013 11.312 1.00 91.25 177 GLY A N 1
ATOM 1304 C CA . GLY A 1 177 ? 11.759 -11.370 9.984 1.00 91.25 177 GLY A CA 1
ATOM 1305 C C . GLY A 1 177 ? 10.335 -11.936 9.978 1.00 91.25 177 GLY A C 1
ATOM 1306 O O . GLY A 1 177 ? 9.925 -12.544 8.988 1.00 91.25 177 GLY A O 1
ATOM 1307 N N . THR A 1 178 ? 9.566 -11.764 11.056 1.00 96.75 178 THR A N 1
ATOM 1308 C CA . THR A 1 178 ? 8.140 -12.130 11.114 1.00 96.75 178 THR A CA 1
ATOM 1309 C C . THR A 1 178 ? 7.227 -10.906 11.029 1.00 96.75 178 THR A C 1
ATOM 1311 O O . THR A 1 178 ? 7.593 -9.791 11.405 1.00 96.75 178 THR A O 1
ATOM 1314 N N . PHE A 1 179 ? 5.995 -11.098 10.567 1.00 97.94 179 PHE A N 1
ATOM 1315 C CA . PHE A 1 179 ? 4.932 -10.102 10.602 1.00 97.94 179 PHE A CA 1
ATOM 1316 C C . PHE A 1 179 ? 3.985 -10.287 11.792 1.00 97.94 179 PHE A C 1
ATOM 1318 O O . PHE A 1 179 ? 3.413 -9.298 12.256 1.00 97.94 179 PHE A O 1
ATOM 1325 N N . CYS A 1 180 ? 3.822 -11.511 12.300 1.00 97.44 180 CYS A N 1
ATOM 1326 C CA . CYS A 1 180 ? 2.850 -11.911 13.322 1.00 97.44 180 CYS A CA 1
ATOM 1327 C C . CYS A 1 180 ? 1.389 -11.590 12.935 1.00 97.44 180 CYS A C 1
ATOM 1329 O O . CYS A 1 180 ? 0.723 -10.831 13.646 1.00 97.44 180 CYS A O 1
ATOM 1331 N N . PRO A 1 181 ? 0.860 -12.131 11.820 1.00 98.06 181 PRO A N 1
ATOM 1332 C CA . PRO A 1 181 ? -0.446 -11.742 11.277 1.00 98.06 181 PRO A CA 1
ATOM 1333 C C . PRO A 1 181 ? -1.622 -12.044 12.210 1.00 98.06 181 PRO A C 1
ATOM 1335 O O . PRO A 1 181 ? -2.594 -11.295 12.208 1.00 98.06 181 PRO A O 1
ATOM 1338 N N . GLU A 1 182 ? -1.524 -13.080 13.040 1.00 97.75 182 GLU A N 1
ATOM 1339 C CA . GLU A 1 182 ? -2.587 -13.481 13.973 1.00 97.75 182 GLU A CA 1
ATOM 1340 C C . GLU A 1 182 ? -2.558 -12.722 15.306 1.00 97.75 182 GLU A C 1
ATOM 1342 O O . GLU A 1 182 ? -3.454 -12.863 16.134 1.00 97.75 182 GLU A O 1
ATOM 1347 N N . GLN A 1 183 ? -1.544 -11.888 15.540 1.00 98.12 183 GLN A N 1
ATOM 1348 C CA . GLN A 1 183 ? -1.468 -11.113 16.770 1.00 98.12 183 GLN A CA 1
ATOM 1349 C C . GLN A 1 183 ? -2.472 -9.957 16.747 1.00 98.12 183 GLN A C 1
ATOM 1351 O O . GLN A 1 183 ? -2.532 -9.202 15.775 1.00 98.12 183 GLN A O 1
ATOM 1356 N N . ASN A 1 184 ? -3.208 -9.774 17.843 1.00 98.44 184 ASN A N 1
ATOM 1357 C CA . ASN A 1 184 ? -4.100 -8.633 18.026 1.00 98.44 184 ASN A CA 1
ATOM 1358 C C . ASN A 1 184 ? -3.346 -7.297 18.006 1.00 98.44 184 ASN A C 1
ATOM 1360 O O . ASN A 1 184 ? -2.224 -7.172 18.504 1.00 98.44 184 ASN A O 1
ATOM 1364 N N . VAL A 1 185 ? -3.992 -6.286 17.431 1.00 98.25 185 VAL A N 1
ATOM 1365 C CA . VAL A 1 185 ? -3.463 -4.927 17.304 1.00 98.25 185 VAL A CA 1
ATOM 1366 C C . VAL A 1 185 ? -4.009 -4.047 18.419 1.00 98.25 185 VAL A C 1
ATOM 1368 O O . VAL A 1 185 ? -5.206 -4.052 18.705 1.00 98.25 185 VAL A O 1
ATOM 1371 N N . THR A 1 186 ? -3.144 -3.245 19.038 1.00 98.62 186 THR A N 1
ATOM 1372 C CA . THR A 1 186 ? -3.584 -2.221 19.991 1.00 98.62 186 THR A CA 1
ATOM 1373 C C . THR A 1 186 ? -4.096 -0.971 19.283 1.00 98.62 186 THR A C 1
ATOM 1375 O O . THR A 1 186 ? -3.740 -0.669 18.142 1.00 98.62 186 THR A O 1
ATOM 1378 N N . ARG A 1 187 ? -4.893 -0.167 19.986 1.00 98.50 187 ARG A N 1
ATOM 1379 C CA . ARG A 1 187 ? -5.391 1.116 19.470 1.00 98.50 187 ARG A CA 1
ATOM 1380 C C . ARG A 1 187 ? -4.263 2.042 19.004 1.00 98.50 187 ARG A C 1
ATOM 1382 O O . ARG A 1 187 ? -4.381 2.636 17.936 1.00 98.50 187 ARG A O 1
ATOM 1389 N N . ALA A 1 188 ? -3.162 2.139 19.755 1.00 98.56 188 ALA A N 1
ATOM 1390 C CA . ALA A 1 188 ? -2.010 2.956 19.359 1.00 98.56 188 ALA A CA 1
ATOM 1391 C C . ALA A 1 188 ? -1.303 2.415 18.105 1.00 98.56 188 ALA A C 1
ATOM 1393 O O . ALA A 1 188 ? -0.890 3.192 17.245 1.00 98.56 188 ALA A O 1
ATOM 1394 N N . GLN A 1 189 ? -1.202 1.090 17.972 1.00 98.56 189 GLN A N 1
ATOM 1395 C CA . GLN A 1 189 ? -0.608 0.452 16.797 1.00 98.56 189 GLN A CA 1
ATOM 1396 C C . GLN A 1 189 ? -1.427 0.704 15.530 1.00 98.56 189 GLN A C 1
ATOM 1398 O O . GLN A 1 189 ? -0.847 1.011 14.492 1.00 98.56 189 GLN A O 1
ATOM 1403 N N . PHE A 1 190 ? -2.760 0.633 15.600 1.00 98.69 190 PHE A N 1
ATOM 1404 C CA . PHE A 1 190 ? -3.596 0.927 14.433 1.00 98.69 190 PHE A CA 1
ATOM 1405 C C . PHE A 1 190 ? -3.495 2.403 14.013 1.00 98.69 190 PHE A C 1
ATOM 1407 O O . PHE A 1 190 ? -3.380 2.706 12.828 1.00 98.69 190 PHE A O 1
ATOM 1414 N N . VAL A 1 191 ? -3.447 3.331 14.978 1.00 98.62 191 VAL A N 1
ATOM 1415 C CA . VAL A 1 191 ? -3.224 4.761 14.691 1.00 98.62 191 VAL A CA 1
ATOM 1416 C C . VAL A 1 191 ? -1.856 4.996 14.043 1.00 98.62 191 VAL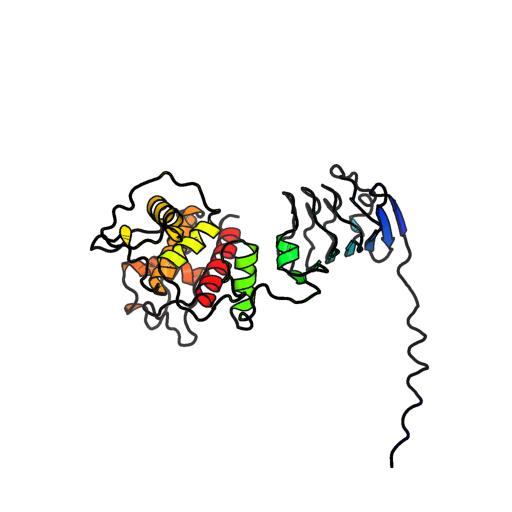 A C 1
ATOM 1418 O O . VAL A 1 191 ? -1.759 5.800 13.122 1.00 98.62 191 VAL A O 1
ATOM 1421 N N . MET A 1 192 ? -0.812 4.270 14.456 1.00 98.50 192 MET A N 1
ATOM 1422 C CA . MET A 1 192 ? 0.496 4.310 13.790 1.00 98.50 192 MET A CA 1
ATOM 1423 C C . MET A 1 192 ? 0.423 3.869 12.324 1.00 98.50 192 MET A C 1
ATOM 1425 O O . MET A 1 192 ? 1.033 4.500 11.467 1.00 98.50 192 MET A O 1
ATOM 1429 N N . MET A 1 193 ? -0.348 2.826 12.012 1.00 98.69 193 MET A N 1
ATOM 1430 C CA . MET A 1 193 ? -0.521 2.393 10.623 1.00 98.69 193 MET A CA 1
ATOM 1431 C C . MET A 1 193 ? -1.232 3.463 9.775 1.00 98.69 193 MET A C 1
ATOM 1433 O O . MET A 1 193 ? -0.803 3.735 8.657 1.00 98.69 193 MET A O 1
ATOM 1437 N N . LEU A 1 194 ? -2.257 4.135 10.315 1.00 98.62 194 LEU A N 1
ATOM 1438 C CA . LEU A 1 194 ? -2.907 5.271 9.642 1.00 98.62 194 LEU A CA 1
ATOM 1439 C C . LEU A 1 194 ? -1.973 6.483 9.496 1.00 98.62 194 LEU A C 1
ATOM 1441 O O . LEU A 1 194 ? -1.994 7.154 8.471 1.00 98.62 194 LEU A O 1
ATOM 1445 N N . TYR A 1 195 ? -1.129 6.752 10.493 1.00 98.31 195 TYR A N 1
ATOM 1446 C CA . TYR A 1 195 ? -0.123 7.815 10.431 1.00 98.31 195 TYR A CA 1
ATOM 1447 C C . TYR A 1 195 ? 0.907 7.564 9.324 1.00 98.31 195 TYR A C 1
ATOM 1449 O O . TYR A 1 195 ? 1.244 8.479 8.574 1.00 98.31 195 TYR A O 1
ATOM 1457 N N . ASN A 1 196 ? 1.358 6.315 9.181 1.00 98.12 196 ASN A N 1
ATOM 1458 C CA . ASN A 1 196 ? 2.214 5.904 8.073 1.00 98.12 196 ASN A CA 1
ATOM 1459 C C . ASN A 1 196 ? 1.516 6.082 6.721 1.00 98.12 196 ASN A C 1
ATOM 1461 O O . ASN A 1 196 ? 2.092 6.687 5.825 1.00 98.12 196 ASN A O 1
ATOM 1465 N N . MET A 1 197 ? 0.263 5.628 6.600 1.00 96.88 197 MET A N 1
ATOM 1466 C CA . MET A 1 197 ? -0.547 5.815 5.388 1.00 96.88 197 MET A CA 1
ATOM 1467 C C . MET A 1 197 ? -0.739 7.297 5.036 1.00 96.88 197 MET A C 1
ATOM 1469 O O . MET A 1 197 ? -0.769 7.656 3.865 1.00 96.88 197 MET A O 1
ATOM 1473 N N . GLY A 1 198 ? -0.843 8.170 6.040 1.00 94.44 198 GLY A N 1
ATOM 1474 C CA . GLY A 1 198 ? -0.935 9.619 5.866 1.00 94.44 198 GLY A CA 1
ATOM 1475 C C . GLY A 1 198 ? 0.384 10.315 5.513 1.00 94.44 198 GLY A C 1
ATOM 1476 O O . GLY A 1 198 ? 0.407 11.542 5.491 1.00 94.44 198 GLY A O 1
ATOM 1477 N N . GLY A 1 199 ? 1.477 9.577 5.284 1.00 94.38 199 GLY A N 1
ATOM 1478 C CA . GLY A 1 199 ? 2.779 10.148 4.925 1.00 94.38 199 GLY A CA 1
ATOM 1479 C C . GLY A 1 199 ? 3.581 10.698 6.106 1.00 94.38 199 GLY A C 1
ATOM 1480 O O . GLY A 1 199 ? 4.506 11.475 5.902 1.00 94.38 199 GLY A O 1
ATOM 1481 N N . ARG A 1 200 ? 3.247 10.301 7.343 1.00 95.94 200 ARG A N 1
ATOM 1482 C CA . ARG A 1 200 ? 3.959 10.689 8.577 1.00 95.94 200 ARG A CA 1
ATOM 1483 C C . ARG A 1 200 ? 4.138 12.214 8.735 1.00 95.94 200 ARG A C 1
ATOM 1485 O O . ARG A 1 200 ? 5.266 12.674 8.918 1.00 95.94 200 ARG A O 1
ATOM 1492 N N . PRO A 1 201 ? 3.054 13.009 8.668 1.00 93.19 201 PRO A N 1
ATOM 1493 C CA . PRO A 1 201 ? 3.149 14.462 8.729 1.00 93.19 201 PRO A CA 1
ATOM 1494 C C . PRO A 1 201 ? 3.772 14.929 10.044 1.00 93.19 201 PRO A C 1
ATOM 1496 O O . PRO A 1 201 ? 3.429 14.437 11.122 1.00 93.19 201 PRO A O 1
ATOM 1499 N N . GLU A 1 202 ? 4.646 15.928 9.958 1.00 91.00 202 GLU A N 1
ATOM 1500 C CA . GLU A 1 202 ? 5.261 16.518 11.141 1.00 91.00 202 GLU A CA 1
ATOM 1501 C C . GLU A 1 202 ? 4.208 17.112 12.085 1.00 91.00 202 GLU A C 1
ATOM 1503 O O . GLU A 1 202 ? 3.227 17.747 11.680 1.00 91.00 202 GLU A O 1
ATOM 1508 N N . ILE A 1 203 ? 4.424 16.909 13.384 1.00 88.75 203 ILE A N 1
ATOM 1509 C CA . ILE A 1 203 ? 3.517 17.356 14.433 1.00 88.75 203 ILE A CA 1
ATOM 1510 C C . ILE A 1 203 ? 4.297 18.149 15.477 1.00 88.75 203 ILE A C 1
ATOM 1512 O O . ILE A 1 203 ? 5.309 17.688 16.002 1.00 88.75 203 ILE A O 1
ATOM 1516 N N . ALA A 1 204 ? 3.810 19.351 15.791 1.00 86.62 204 ALA A N 1
ATOM 1517 C CA . ALA A 1 204 ? 4.353 20.144 16.886 1.00 86.62 204 ALA A CA 1
ATOM 1518 C C . ALA A 1 204 ? 4.202 19.389 18.212 1.00 86.62 204 ALA A C 1
ATOM 1520 O O . ALA A 1 204 ? 3.201 18.693 18.431 1.00 86.62 204 ALA A O 1
ATOM 1521 N N . ASP A 1 205 ? 5.167 19.558 19.114 1.00 79.75 205 ASP A N 1
ATOM 1522 C CA . ASP A 1 205 ? 5.123 18.904 20.414 1.00 79.75 205 ASP A CA 1
ATOM 1523 C C . ASP A 1 205 ? 3.974 19.467 21.262 1.00 79.75 205 ASP A C 1
ATOM 1525 O O . ASP A 1 205 ? 4.055 20.548 21.839 1.00 79.75 205 ASP A O 1
ATOM 1529 N N . THR A 1 206 ? 2.859 18.738 21.269 1.00 81.12 206 THR A N 1
ATOM 1530 C CA . THR A 1 206 ? 1.618 19.128 21.940 1.00 81.12 206 THR A CA 1
AT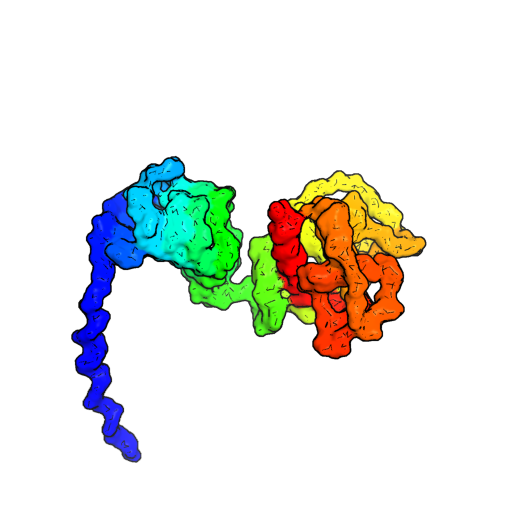OM 1531 C C . THR A 1 206 ? 1.245 18.062 22.964 1.00 81.12 206 THR A C 1
ATOM 1533 O O . THR A 1 206 ? 1.390 16.861 22.709 1.00 81.12 206 THR A O 1
ATOM 1536 N N . SER A 1 207 ? 0.748 18.496 24.124 1.00 86.00 207 SER A N 1
ATOM 1537 C CA . SER A 1 207 ? 0.187 17.588 25.128 1.00 86.00 207 SER A CA 1
ATOM 1538 C C . SER A 1 207 ? -1.033 16.850 24.571 1.00 86.00 207 SER A C 1
ATOM 1540 O O . SER A 1 207 ? -1.879 17.447 23.910 1.00 86.00 207 SER A O 1
ATOM 1542 N N . LEU A 1 208 ? -1.137 15.551 24.864 1.00 90.62 208 LEU A N 1
ATOM 1543 C CA . LEU A 1 208 ? -2.253 14.707 24.422 1.00 90.62 208 LEU A CA 1
ATOM 1544 C C . LEU A 1 208 ? -3.565 14.978 25.172 1.00 90.62 208 LEU A C 1
ATOM 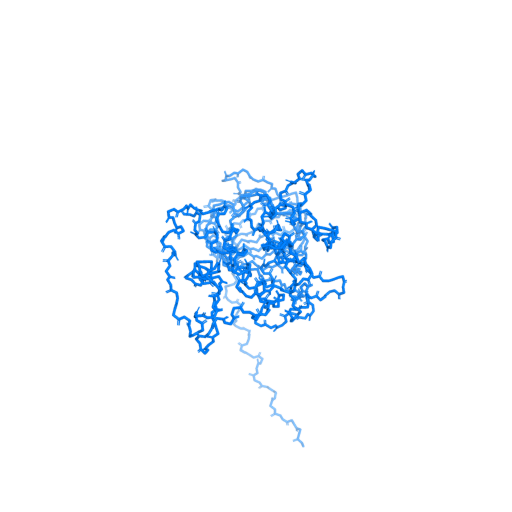1546 O O . LEU A 1 208 ? -4.615 14.546 24.713 1.00 90.62 208 LEU A O 1
ATOM 1550 N N . GLY A 1 209 ? -3.519 15.630 26.337 1.00 90.75 209 GLY A N 1
ATOM 1551 C CA . GLY A 1 209 ? -4.707 15.940 27.145 1.00 90.75 209 GLY A CA 1
ATOM 1552 C C . GLY A 1 209 ? -5.405 14.742 27.812 1.00 90.75 209 GLY A C 1
ATOM 1553 O O . GLY A 1 209 ? -6.253 14.954 28.677 1.00 90.75 209 GLY A O 1
ATOM 1554 N N . PHE A 1 210 ? -5.038 13.502 27.473 1.00 96.88 210 PHE A N 1
ATOM 1555 C CA . PHE A 1 210 ? -5.592 12.294 28.089 1.00 96.88 210 PHE A CA 1
ATOM 1556 C C . PHE A 1 210 ? -5.004 12.009 29.474 1.00 96.88 210 PHE A C 1
ATOM 1558 O O . PHE A 1 210 ? -3.807 12.186 29.709 1.00 96.88 210 PHE A O 1
ATOM 1565 N N . ALA A 1 211 ? -5.836 11.477 30.368 1.00 97.50 211 ALA A N 1
ATOM 1566 C CA . ALA A 1 211 ? -5.436 11.051 31.707 1.00 97.50 211 ALA A CA 1
ATOM 1567 C C . ALA A 1 211 ? -4.396 9.913 31.687 1.00 97.50 211 ALA A C 1
ATOM 1569 O O . ALA A 1 211 ? -3.575 9.809 32.593 1.00 97.50 211 ALA A O 1
ATOM 1570 N N . ASP A 1 212 ? -4.401 9.087 30.639 1.00 97.69 212 ASP A N 1
ATOM 1571 C CA . ASP A 1 212 ? -3.461 7.987 30.409 1.00 97.69 212 ASP A CA 1
ATOM 1572 C C . ASP A 1 212 ? -2.430 8.303 29.310 1.00 97.69 212 ASP A C 1
ATOM 1574 O O . ASP A 1 212 ? -1.876 7.397 28.684 1.00 97.69 212 ASP A O 1
ATOM 1578 N N . ALA A 1 213 ? -2.140 9.587 29.059 1.00 95.88 213 ALA A N 1
ATOM 1579 C CA . ALA A 1 213 ? -1.162 10.000 28.049 1.00 95.88 213 ALA A CA 1
ATOM 1580 C C . ALA A 1 213 ? 0.237 9.392 28.277 1.00 95.88 213 ALA A C 1
ATOM 1582 O O . ALA A 1 213 ? 0.953 9.107 27.320 1.00 95.88 213 ALA A O 1
ATOM 1583 N N . ASN A 1 214 ? 0.609 9.137 29.534 1.00 96.00 214 ASN A N 1
ATOM 1584 C CA . ASN A 1 214 ? 1.854 8.468 29.921 1.00 96.00 214 ASN A CA 1
ATOM 1585 C C . ASN A 1 214 ? 1.910 6.975 29.540 1.00 96.00 214 ASN A C 1
ATOM 1587 O O . ASN A 1 214 ? 2.997 6.404 29.497 1.00 96.00 214 ASN A O 1
ATOM 1591 N N . ALA A 1 215 ? 0.773 6.340 29.243 1.00 97.69 215 ALA A N 1
ATOM 1592 C CA . ALA A 1 215 ? 0.723 4.964 28.752 1.00 97.69 215 ALA A CA 1
ATOM 1593 C C . ALA A 1 215 ? 1.026 4.860 27.245 1.00 97.69 215 ALA A C 1
ATOM 1595 O O . ALA A 1 215 ? 1.183 3.751 26.723 1.00 97.69 215 ALA A O 1
ATOM 1596 N N . VAL A 1 216 ? 1.096 5.990 26.530 1.00 97.25 216 VAL A N 1
ATOM 1597 C CA . VAL A 1 216 ? 1.486 6.033 25.118 1.00 97.25 216 VAL A CA 1
ATOM 1598 C C . VAL A 1 216 ? 3.003 5.895 25.026 1.00 97.25 216 VAL A C 1
ATOM 1600 O O . VAL A 1 216 ? 3.746 6.795 25.408 1.00 97.25 216 VAL A O 1
ATOM 1603 N N . SER A 1 217 ? 3.472 4.765 24.495 1.00 96.69 217 SER A N 1
ATOM 1604 C CA . SER A 1 217 ? 4.902 4.564 24.240 1.00 96.69 217 SER A CA 1
ATOM 1605 C C . SER A 1 217 ? 5.455 5.631 23.290 1.00 96.69 217 SER A C 1
ATOM 1607 O O . SER A 1 217 ? 4.774 6.040 22.346 1.00 96.69 217 SER A O 1
ATOM 1609 N N . ALA A 1 218 ? 6.715 6.025 23.493 1.00 94.81 218 ALA A N 1
ATOM 1610 C CA . ALA A 1 218 ? 7.406 7.022 22.676 1.00 94.81 218 ALA A CA 1
ATOM 1611 C C . ALA A 1 218 ? 7.335 6.708 21.172 1.00 94.81 218 ALA A C 1
ATOM 1613 O O . ALA A 1 218 ? 7.145 7.614 20.365 1.00 94.81 218 ALA A O 1
ATOM 1614 N N . VAL A 1 219 ? 7.383 5.421 20.804 1.00 95.56 219 VAL A N 1
ATOM 1615 C CA . VAL A 1 219 ? 7.289 4.984 19.401 1.00 95.56 219 VAL A CA 1
ATOM 1616 C C . VAL A 1 219 ? 5.954 5.347 18.752 1.00 95.56 219 VAL A C 1
ATOM 1618 O O . VAL A 1 219 ? 5.923 5.562 17.551 1.00 95.56 219 VAL A O 1
ATOM 1621 N N . TYR A 1 220 ? 4.861 5.453 19.518 1.00 96.88 220 TYR A N 1
ATOM 1622 C CA . TYR A 1 220 ? 3.531 5.803 19.005 1.00 96.88 220 TYR A CA 1
ATOM 1623 C C . TYR A 1 220 ? 3.153 7.270 19.245 1.00 96.88 220 TYR A C 1
ATOM 1625 O O . TYR A 1 220 ? 2.111 7.713 18.767 1.00 96.88 220 TYR A O 1
ATOM 1633 N N . ALA A 1 221 ? 3.974 8.036 19.968 1.00 95.19 221 ALA A N 1
ATOM 1634 C CA . ALA A 1 221 ? 3.612 9.371 20.433 1.00 95.19 221 ALA A CA 1
ATOM 1635 C C . ALA A 1 221 ? 3.282 10.336 19.283 1.00 95.19 221 ALA A C 1
ATOM 1637 O O . ALA A 1 221 ? 2.254 11.010 19.341 1.00 95.19 221 ALA A O 1
ATOM 1638 N N . ALA A 1 222 ? 4.102 10.371 18.227 1.00 96.06 222 ALA A N 1
ATOM 1639 C CA . ALA A 1 222 ? 3.858 11.225 17.061 1.00 96.06 222 ALA A CA 1
ATOM 1640 C C . ALA A 1 222 ? 2.534 10.871 16.365 1.00 96.06 222 ALA A C 1
ATOM 1642 O O . ALA A 1 222 ? 1.693 11.744 16.154 1.00 96.06 222 ALA A O 1
ATOM 1643 N N . ALA A 1 223 ? 2.305 9.579 16.109 1.00 97.62 223 ALA A N 1
ATOM 1644 C CA . ALA A 1 223 ? 1.088 9.097 15.468 1.00 97.62 223 ALA A CA 1
ATOM 1645 C C . ALA A 1 223 ? -0.170 9.403 16.289 1.00 97.62 223 ALA A C 1
ATOM 1647 O O . ALA A 1 223 ? -1.166 9.862 15.740 1.00 97.62 223 ALA A O 1
ATOM 1648 N N . VAL A 1 224 ? -0.138 9.187 17.608 1.00 97.44 224 VAL A N 1
ATOM 1649 C CA . VAL A 1 224 ? -1.296 9.467 18.471 1.00 97.44 224 VAL A CA 1
ATOM 1650 C C . VAL A 1 224 ? -1.562 10.972 18.553 1.00 97.44 224 VAL A C 1
ATOM 1652 O O . VAL A 1 224 ? -2.716 11.377 18.433 1.00 97.44 224 VAL A O 1
ATOM 1655 N N . LYS A 1 225 ? -0.526 11.815 18.676 1.00 96.44 225 LYS A N 1
ATOM 1656 C CA . LYS A 1 225 ? -0.673 13.285 18.661 1.00 96.44 225 LYS A CA 1
ATOM 1657 C C . LYS A 1 225 ? -1.286 13.774 17.353 1.00 96.44 225 LYS A C 1
ATOM 1659 O O . LYS A 1 225 ? -2.240 14.552 17.374 1.00 96.44 225 LYS A O 1
ATOM 1664 N N . TRP A 1 226 ? -0.776 13.284 16.226 1.00 97.31 226 TRP A N 1
ATOM 1665 C CA . TRP A 1 226 ? -1.357 13.568 14.920 1.00 97.31 226 TRP A CA 1
ATOM 1666 C C . TRP A 1 226 ? -2.810 13.088 14.839 1.00 97.31 226 TRP A C 1
ATOM 1668 O O . TRP A 1 226 ? -3.678 13.860 14.445 1.00 97.31 226 TRP A O 1
ATOM 1678 N N . GLY A 1 227 ? -3.097 11.864 15.285 1.00 97.19 227 GLY A N 1
ATOM 1679 C CA . GLY A 1 227 ? -4.442 11.296 15.270 1.00 97.19 227 GLY A CA 1
ATOM 1680 C C . GLY A 1 227 ? -5.444 12.122 16.079 1.00 97.19 227 GLY A C 1
ATOM 1681 O O . GLY A 1 227 ? -6.585 12.277 15.652 1.00 97.19 227 GLY A O 1
ATOM 1682 N N . VAL A 1 228 ? -5.024 12.698 17.210 1.00 96.25 228 VAL A N 1
ATOM 1683 C CA . VAL A 1 228 ? -5.842 13.642 17.992 1.00 96.25 228 VAL A CA 1
ATOM 1684 C C . VAL A 1 228 ? -6.065 14.939 17.217 1.00 96.25 228 VAL A C 1
ATOM 1686 O O . VAL A 1 228 ? -7.210 15.349 17.037 1.00 96.25 228 VAL A O 1
ATOM 1689 N N . LYS A 1 229 ? -4.998 15.563 16.701 1.00 95.06 229 LYS A N 1
ATOM 1690 C CA . LYS A 1 229 ? -5.090 16.823 15.940 1.00 95.06 229 LYS A CA 1
ATOM 1691 C C . LYS A 1 229 ? -5.960 16.686 14.686 1.00 95.06 229 LYS A C 1
ATOM 1693 O O . LYS A 1 229 ? -6.704 17.602 14.358 1.00 95.06 229 LYS A O 1
ATOM 1698 N N . ALA A 1 230 ? -5.871 15.550 14.002 1.00 94.62 230 ALA A N 1
ATOM 1699 C CA . ALA A 1 230 ? -6.642 15.240 12.803 1.00 94.62 230 ALA A CA 1
ATOM 1700 C C . ALA A 1 230 ? -8.084 14.786 13.106 1.00 94.62 230 ALA A C 1
ATOM 1702 O O . ALA A 1 230 ? -8.840 14.498 12.186 1.00 94.62 230 ALA A O 1
ATOM 1703 N N . GLY A 1 231 ? -8.481 14.671 14.380 1.00 95.69 231 GLY A N 1
ATOM 1704 C CA . GLY A 1 231 ? -9.822 14.220 14.766 1.00 95.69 231 GLY A CA 1
ATOM 1705 C C . GLY A 1 231 ? -10.081 12.722 14.561 1.00 95.69 231 GLY A C 1
ATOM 1706 O O . GLY A 1 231 ? -11.204 12.260 14.756 1.00 95.69 231 GLY A O 1
ATOM 1707 N N . ILE A 1 232 ? -9.056 11.934 14.221 1.00 97.56 232 ILE A N 1
ATOM 1708 C CA . ILE A 1 232 ? -9.133 10.468 14.137 1.00 97.56 232 ILE A CA 1
ATOM 1709 C C . ILE A 1 232 ? -9.338 9.881 15.540 1.00 97.56 232 ILE A C 1
ATOM 1711 O O . ILE A 1 232 ? -10.177 8.999 15.748 1.00 97.56 232 ILE A O 1
ATOM 1715 N N . VAL A 1 233 ? -8.625 10.421 16.531 1.00 97.00 233 VAL A N 1
ATOM 1716 C CA . VAL A 1 233 ? -8.652 9.983 17.928 1.00 97.00 233 VAL A CA 1
ATOM 1717 C C . VAL A 1 233 ? -9.378 11.013 18.791 1.00 97.00 233 VAL A C 1
ATOM 1719 O O . VAL A 1 233 ? -8.939 12.147 18.913 1.00 97.00 233 VAL A O 1
ATOM 1722 N N . THR A 1 234 ? -10.462 10.594 19.448 1.00 92.38 234 THR A N 1
ATOM 1723 C CA . THR A 1 234 ? -11.261 11.451 20.354 1.00 92.38 234 THR A CA 1
ATOM 1724 C C . THR A 1 234 ? -11.273 10.966 21.810 1.00 92.38 234 THR A C 1
ATOM 1726 O O . THR A 1 234 ? -11.811 11.650 22.669 1.00 92.38 234 THR A O 1
ATOM 1729 N N . GLY A 1 235 ? -10.697 9.792 22.097 1.00 91.69 235 GLY A N 1
ATOM 1730 C CA . GLY A 1 235 ? -10.703 9.184 23.435 1.00 91.69 235 GLY A CA 1
ATOM 1731 C C . GLY A 1 235 ? -12.062 8.632 23.885 1.00 91.69 235 GLY A C 1
ATOM 1732 O O . GLY A 1 235 ? -12.992 8.488 23.088 1.00 91.69 235 GLY A O 1
ATOM 1733 N N . PHE A 1 236 ? -12.135 8.273 25.165 1.00 94.56 236 PHE A N 1
ATOM 1734 C CA . PHE A 1 236 ? -13.328 7.817 25.880 1.00 94.56 236 PHE A CA 1
ATOM 1735 C C . PHE A 1 236 ? -13.867 8.919 26.806 1.00 94.56 236 PHE A C 1
ATOM 1737 O O . PHE A 1 236 ? -13.198 9.914 27.079 1.00 94.56 236 PHE A O 1
ATOM 1744 N N . THR A 1 237 ? -15.081 8.730 27.327 1.00 94.50 237 THR A N 1
ATOM 1745 C CA . THR A 1 237 ? -15.762 9.697 28.209 1.00 94.50 237 THR A CA 1
ATOM 1746 C C . THR A 1 237 ? -15.053 9.935 29.544 1.00 94.50 237 THR A C 1
ATOM 1748 O O . THR A 1 237 ? -15.300 10.944 30.190 1.00 94.50 237 THR A O 1
ATOM 1751 N N . ASP A 1 238 ? -14.173 9.024 29.960 1.00 96.38 238 ASP A N 1
ATOM 1752 C CA . ASP A 1 238 ? -13.320 9.136 31.151 1.00 96.38 238 ASP A CA 1
ATOM 1753 C C . ASP A 1 238 ? -11.999 9.885 30.880 1.00 96.38 238 ASP A C 1
ATOM 1755 O O . ASP A 1 238 ? -11.078 9.837 31.693 1.00 96.38 238 ASP A O 1
ATOM 1759 N N . ASN A 1 239 ? -11.897 10.566 29.733 1.00 96.44 239 ASN A N 1
ATOM 1760 C CA . ASN A 1 239 ? -10.701 11.264 29.265 1.00 96.44 239 ASN A CA 1
ATOM 1761 C C . ASN A 1 239 ? -9.474 10.345 29.074 1.00 96.44 239 ASN A C 1
ATOM 1763 O O . ASN A 1 239 ? -8.333 10.781 29.230 1.00 96.44 239 ASN A O 1
ATOM 1767 N N . THR A 1 240 ? -9.682 9.070 28.727 1.00 98.12 240 THR A N 1
ATOM 1768 C CA . THR A 1 240 ? -8.595 8.132 28.388 1.00 98.12 240 THR A CA 1
ATOM 1769 C C . THR A 1 240 ? -8.530 7.823 26.891 1.00 98.12 240 THR A C 1
ATOM 1771 O O . THR A 1 240 ? -9.538 7.870 26.183 1.00 98.12 240 THR A O 1
ATOM 1774 N N . PHE A 1 241 ? -7.349 7.461 26.386 1.00 98.06 241 PHE A N 1
ATOM 1775 C CA . PHE A 1 241 ? -7.159 6.928 25.032 1.00 98.06 241 PHE A CA 1
ATOM 1776 C C . PHE A 1 241 ? -7.108 5.397 24.999 1.00 98.06 241 PHE A C 1
ATOM 1778 O O . PHE A 1 241 ? -7.603 4.788 24.043 1.00 98.06 241 PHE A O 1
ATOM 1785 N N . ARG A 1 242 ? -6.545 4.777 26.039 1.00 98.25 242 ARG A N 1
ATOM 1786 C CA . ARG A 1 242 ? -6.286 3.339 26.202 1.00 98.25 242 ARG A CA 1
ATOM 1787 C C . ARG A 1 242 ? -5.356 2.785 25.113 1.00 98.25 242 ARG A C 1
ATOM 1789 O O . ARG A 1 242 ? -5.763 1.908 24.351 1.00 98.25 242 ARG A O 1
ATOM 1796 N N . PRO A 1 243 ? -4.105 3.277 25.009 1.00 98.31 243 PRO A N 1
ATOM 1797 C CA . PRO A 1 243 ? -3.202 2.972 23.891 1.00 98.31 243 PRO A CA 1
ATOM 1798 C C . PRO A 1 243 ? -2.851 1.489 23.745 1.00 98.31 243 PRO A C 1
ATOM 1800 O O . PRO A 1 243 ? -2.639 1.021 22.627 1.00 98.31 243 PRO A O 1
ATOM 1803 N N . ASN A 1 244 ? -2.797 0.764 24.864 1.00 98.31 244 ASN A N 1
ATOM 1804 C CA . ASN A 1 244 ? -2.395 -0.643 24.918 1.00 98.31 244 ASN A CA 1
ATOM 1805 C C . ASN A 1 244 ? -3.584 -1.612 24.879 1.00 98.31 244 ASN A C 1
ATOM 1807 O O . ASN A 1 244 ? -3.375 -2.820 24.843 1.00 98.31 244 ASN A O 1
ATOM 1811 N N . ALA A 1 245 ? -4.820 -1.103 24.881 1.00 98.38 245 ALA A N 1
ATOM 1812 C CA . ALA A 1 245 ? -5.993 -1.944 24.701 1.00 98.38 245 ALA A CA 1
ATOM 1813 C C . ALA A 1 245 ? -6.085 -2.406 23.242 1.00 98.38 245 ALA A C 1
ATOM 1815 O O . ALA A 1 245 ? -5.831 -1.626 22.317 1.00 98.38 245 ALA A O 1
ATOM 1816 N N . GLU A 1 246 ? -6.460 -3.667 23.049 1.00 98.62 246 GLU A N 1
ATOM 1817 C CA . GLU A 1 246 ? -6.723 -4.236 21.730 1.00 98.62 246 GLU A CA 1
ATOM 1818 C C . GLU A 1 246 ? -7.888 -3.497 21.065 1.00 98.62 246 GLU A C 1
ATOM 1820 O O . GLU A 1 246 ? -8.887 -3.160 21.709 1.00 98.62 246 GLU A O 1
ATOM 1825 N N . ILE A 1 247 ? -7.740 -3.186 19.778 1.00 98.12 247 ILE A N 1
ATOM 1826 C CA . ILE A 1 247 ? -8.758 -2.447 19.037 1.00 98.12 247 ILE A CA 1
ATOM 1827 C C . ILE A 1 247 ? -9.895 -3.387 18.634 1.00 98.12 247 ILE A C 1
ATOM 1829 O O . ILE A 1 247 ? -9.664 -4.459 18.070 1.00 98.12 247 ILE A O 1
ATOM 1833 N N . SER A 1 248 ? -11.137 -2.979 18.904 1.00 98.00 248 SER A N 1
ATOM 1834 C CA . SER A 1 248 ? -12.304 -3.709 18.408 1.00 98.00 248 SER A CA 1
ATOM 1835 C C . SER A 1 248 ? -12.572 -3.398 16.936 1.00 98.00 248 SER A C 1
ATOM 1837 O O . SER A 1 248 ? -12.204 -2.335 16.432 1.00 98.00 248 SER A O 1
ATOM 1839 N N . ARG A 1 249 ? -13.284 -4.286 16.241 1.00 97.88 249 ARG A N 1
ATOM 1840 C CA . ARG A 1 249 ? -13.691 -4.088 14.840 1.00 97.88 249 ARG A CA 1
ATOM 1841 C C . ARG A 1 249 ? -14.463 -2.787 14.620 1.00 97.88 249 ARG A C 1
ATOM 1843 O O . ARG A 1 249 ? -14.190 -2.081 13.653 1.00 97.88 249 ARG A O 1
ATOM 1850 N N . ALA A 1 250 ? -15.371 -2.426 15.529 1.00 98.12 250 ALA A N 1
ATOM 1851 C CA . ALA A 1 250 ? -16.106 -1.162 15.439 1.00 98.12 250 ALA A CA 1
ATOM 1852 C C . ALA A 1 250 ? -15.197 0.068 15.634 1.00 98.12 250 ALA A C 1
ATOM 1854 O O . ALA A 1 250 ? -15.340 1.075 14.939 1.00 98.12 250 ALA A O 1
ATOM 1855 N N . GLN A 1 251 ? -14.218 -0.011 16.539 1.00 98.25 251 GLN A N 1
ATOM 1856 C CA . GLN A 1 251 ? -13.247 1.069 16.737 1.00 98.25 251 GLN A CA 1
ATOM 1857 C C . GLN A 1 251 ? -12.294 1.205 15.546 1.00 98.25 251 GLN A C 1
ATOM 1859 O O . GLN A 1 251 ? -11.996 2.323 15.134 1.00 98.25 251 GLN A O 1
ATOM 1864 N N . MET A 1 252 ? -11.865 0.084 14.963 1.00 98.38 252 MET A N 1
ATOM 1865 C CA . MET A 1 252 ? -11.063 0.054 13.741 1.00 98.38 252 MET A CA 1
ATOM 1866 C C . MET A 1 252 ? -11.813 0.720 12.579 1.00 98.38 252 MET A C 1
ATOM 1868 O O . MET A 1 252 ? -11.255 1.603 11.930 1.00 98.38 252 MET A O 1
ATOM 1872 N N . ALA A 1 253 ? -13.099 0.388 12.392 1.00 98.25 253 ALA A N 1
ATOM 1873 C CA . ALA A 1 253 ? -13.975 1.054 11.423 1.00 98.25 253 ALA A CA 1
ATOM 1874 C C . ALA A 1 253 ? -14.061 2.562 11.660 1.00 98.25 253 ALA A C 1
ATOM 1876 O O . ALA A 1 253 ? -13.962 3.350 10.728 1.00 98.25 253 ALA A O 1
ATOM 1877 N N . THR A 1 254 ? -14.186 2.969 12.922 1.00 98.38 254 THR A N 1
ATOM 1878 C CA . THR A 1 254 ? -14.279 4.381 13.305 1.00 98.38 254 THR A CA 1
ATOM 1879 C C . THR A 1 254 ? -12.999 5.151 12.983 1.00 98.38 254 THR A C 1
ATOM 1881 O O . THR A 1 254 ? -13.065 6.261 12.459 1.00 98.38 254 THR A O 1
ATOM 1884 N N . PHE A 1 255 ? -11.826 4.578 13.262 1.00 98.69 255 PHE A N 1
ATOM 1885 C CA . PHE A 1 255 ? -10.548 5.223 12.948 1.00 98.69 255 PHE A CA 1
ATOM 1886 C C . PHE A 1 255 ? -10.304 5.289 11.434 1.00 98.69 255 PHE A C 1
ATOM 1888 O O . PHE A 1 255 ? -9.908 6.342 10.940 1.00 98.69 255 PHE A O 1
ATOM 1895 N N . ALA A 1 256 ? -10.612 4.216 10.697 1.00 98.50 256 ALA A N 1
ATOM 1896 C CA . ALA A 1 256 ? -10.537 4.191 9.235 1.00 98.50 256 ALA A CA 1
ATOM 1897 C C . ALA A 1 256 ? -11.494 5.207 8.585 1.00 98.50 256 ALA A C 1
ATOM 1899 O O . ALA A 1 256 ? -11.072 5.983 7.731 1.00 98.50 256 ALA A O 1
ATOM 1900 N N . TYR A 1 257 ? -12.747 5.276 9.047 1.00 98.00 257 TYR A N 1
ATOM 1901 C CA . TYR A 1 257 ? -13.729 6.254 8.572 1.00 98.00 257 TYR A CA 1
ATOM 1902 C C . TYR A 1 257 ? -13.241 7.681 8.792 1.00 98.00 257 TYR A C 1
ATOM 1904 O O . TYR A 1 257 ? -13.221 8.478 7.863 1.00 98.00 257 TYR A O 1
ATOM 1912 N N . ARG A 1 258 ? -12.776 8.013 10.000 1.00 98.31 258 ARG A N 1
ATOM 1913 C CA . ARG A 1 258 ? -12.272 9.363 10.290 1.00 98.31 258 ARG A CA 1
ATOM 1914 C C . ARG A 1 258 ? -11.046 9.725 9.457 1.00 98.31 258 ARG A C 1
ATOM 1916 O O . ARG A 1 258 ? -10.917 10.883 9.083 1.00 98.31 258 ARG A O 1
ATOM 1923 N N . PHE A 1 259 ? -10.186 8.757 9.142 1.00 98.00 259 PHE A N 1
ATOM 1924 C CA . PHE A 1 259 ? -9.085 8.966 8.204 1.00 98.00 259 PHE A CA 1
ATOM 1925 C C . PHE A 1 259 ? -9.592 9.237 6.780 1.00 98.00 259 PHE A C 1
ATOM 1927 O O . PHE A 1 259 ? -9.132 10.188 6.154 1.00 98.00 259 PHE A O 1
ATOM 1934 N N . LEU A 1 260 ? -10.584 8.476 6.296 1.00 95.75 260 LEU A N 1
ATOM 1935 C CA . LEU A 1 260 ? -11.216 8.699 4.988 1.00 95.75 260 LEU A CA 1
ATOM 1936 C C . LEU A 1 260 ? -11.737 10.141 4.852 1.00 95.75 260 LEU A C 1
ATOM 1938 O O . LEU A 1 260 ? -11.489 10.791 3.839 1.00 95.75 260 LEU A O 1
ATOM 1942 N N . LYS A 1 261 ? -12.372 10.678 5.905 1.00 94.88 261 LYS A N 1
ATOM 1943 C CA . LYS A 1 261 ? -12.904 12.056 5.935 1.00 94.88 261 LYS A CA 1
ATOM 1944 C C . LYS A 1 261 ? -11.854 13.147 5.729 1.00 94.88 261 LYS A C 1
ATOM 1946 O O . LYS A 1 261 ? -12.220 14.273 5.414 1.00 94.88 261 LYS A O 1
ATOM 1951 N N . LEU A 1 262 ? -10.569 12.850 5.921 1.00 93.12 262 LEU A N 1
ATOM 1952 C CA . LEU A 1 262 ? -9.499 13.819 5.672 1.00 93.12 262 LEU A CA 1
ATOM 1953 C C . LEU A 1 262 ? -9.251 14.046 4.179 1.00 93.12 262 LEU A C 1
ATOM 1955 O O . LEU A 1 262 ? -8.649 15.051 3.816 1.00 93.12 262 LEU A O 1
ATOM 1959 N N . GLY A 1 263 ? -9.666 13.105 3.326 1.00 88.25 263 GLY A N 1
ATOM 1960 C CA . GLY A 1 263 ? -9.376 13.121 1.895 1.00 88.25 263 GLY A CA 1
ATOM 1961 C C . GLY A 1 263 ? -10.591 13.011 0.982 1.00 88.25 263 GLY A C 1
ATOM 1962 O O . GLY A 1 263 ? -10.382 12.886 -0.217 1.00 88.25 263 GLY A O 1
ATOM 1963 N N . VAL A 1 264 ? -11.812 13.016 1.524 1.00 90.88 264 VAL A N 1
ATOM 1964 C CA . VAL A 1 264 ? -13.071 12.869 0.775 1.00 90.88 264 VAL A CA 1
ATOM 1965 C C . VAL A 1 264 ? -14.055 13.951 1.226 1.00 90.88 264 VAL A C 1
ATOM 1967 O O . VAL A 1 264 ? -14.151 14.241 2.421 1.00 90.88 264 VAL A O 1
ATOM 1970 N N . SER A 1 265 ? -14.767 14.572 0.279 1.00 88.25 265 SER A N 1
ATOM 1971 C CA . SER A 1 265 ? -15.717 15.654 0.568 1.00 88.25 265 SER A CA 1
ATOM 1972 C C . SER A 1 265 ? -16.954 15.154 1.326 1.00 88.25 265 SER A C 1
ATOM 1974 O O . SER A 1 265 ? -17.320 13.980 1.269 1.00 88.25 265 SER A O 1
ATOM 1976 N N . ALA A 1 266 ? -17.620 16.060 2.048 1.00 88.50 266 ALA A N 1
ATOM 1977 C CA . ALA A 1 266 ? -18.821 15.726 2.814 1.00 88.50 266 ALA A CA 1
ATOM 1978 C C . ALA A 1 266 ? -19.979 15.235 1.928 1.00 88.50 266 ALA A C 1
ATOM 1980 O O . ALA A 1 266 ? -20.718 14.351 2.353 1.00 88.50 266 ALA A O 1
ATOM 1981 N N . ASP A 1 267 ? -20.099 15.769 0.710 1.00 89.25 267 ASP A N 1
ATOM 1982 C CA . ASP A 1 267 ? -21.144 15.383 -0.241 1.00 89.25 267 ASP A CA 1
ATOM 1983 C C . ASP A 1 267 ? -20.972 13.922 -0.674 1.00 89.25 267 ASP A C 1
ATOM 1985 O O . ASP A 1 267 ? -21.900 13.129 -0.529 1.00 89.25 267 ASP A O 1
ATOM 1989 N N . VAL A 1 268 ? -19.750 13.534 -1.070 1.00 89.38 268 VAL A N 1
ATOM 1990 C CA . VAL A 1 268 ? -19.427 12.141 -1.423 1.00 89.38 268 VAL A CA 1
ATOM 1991 C C . VAL A 1 268 ? -19.683 11.217 -0.231 1.00 89.38 268 VAL A C 1
ATOM 1993 O O . VAL A 1 268 ? -20.331 10.188 -0.374 1.00 89.38 268 VAL A O 1
ATOM 1996 N N . LEU A 1 269 ? -19.252 11.588 0.980 1.00 88.69 269 LEU A N 1
ATOM 1997 C CA . LEU A 1 269 ? -19.509 10.781 2.181 1.00 88.69 269 LEU A CA 1
ATOM 1998 C C . LEU A 1 269 ? -21.006 10.592 2.473 1.00 88.69 269 LEU A C 1
ATOM 2000 O O . LEU A 1 269 ? -21.396 9.537 2.974 1.00 88.69 269 LEU A O 1
ATOM 2004 N N . GLY A 1 270 ? -21.833 11.594 2.165 1.00 87.62 270 GLY A N 1
ATOM 2005 C CA . GLY A 1 270 ? -23.285 11.513 2.298 1.00 87.62 270 GLY A CA 1
ATOM 2006 C C . GLY A 1 270 ? -23.892 10.434 1.399 1.00 87.62 270 GLY A C 1
ATOM 2007 O O . GLY A 1 270 ? -24.775 9.702 1.841 1.00 87.62 270 GLY A O 1
ATOM 2008 N N . GLU A 1 271 ? -23.375 10.269 0.183 1.00 90.81 271 GLU A N 1
ATOM 2009 C CA . GLU A 1 271 ? -23.822 9.240 -0.770 1.00 90.81 271 GLU A CA 1
ATOM 2010 C C . GLU A 1 271 ? -23.409 7.823 -0.357 1.00 90.81 271 GLU A C 1
ATOM 2012 O O . GLU A 1 271 ? -24.110 6.856 -0.645 1.00 90.81 271 GLU A O 1
ATOM 2017 N N . LEU A 1 272 ? -22.294 7.697 0.366 1.00 90.56 272 LEU A N 1
ATOM 2018 C CA . LEU A 1 272 ? -21.812 6.418 0.898 1.00 90.56 272 LEU A CA 1
ATOM 2019 C C . LEU A 1 272 ? -22.554 5.991 2.173 1.00 90.56 272 LEU A C 1
ATOM 2021 O O . LEU A 1 272 ? -22.364 4.874 2.668 1.00 90.56 272 LEU A O 1
ATOM 2025 N N . SER A 1 273 ? -23.368 6.884 2.739 1.00 85.12 273 SER A N 1
ATOM 2026 C CA . SER A 1 273 ? -24.144 6.606 3.939 1.00 85.12 273 SER A CA 1
ATOM 2027 C C . SER A 1 273 ? -25.323 5.680 3.626 1.00 85.12 273 SER A C 1
ATOM 2029 O O . SER A 1 273 ? -25.989 5.782 2.601 1.00 85.12 273 SER A O 1
ATOM 2031 N N . GLY A 1 274 ? -25.581 4.726 4.516 1.00 92.94 274 GLY A N 1
ATOM 2032 C CA . GLY A 1 274 ? -26.649 3.750 4.329 1.00 92.94 274 GLY A CA 1
ATOM 2033 C C . GLY A 1 274 ? -26.506 2.615 5.322 1.00 92.94 274 GLY A C 1
ATOM 2034 O O . GLY A 1 274 ? -25.432 2.029 5.443 1.00 92.94 274 GLY A O 1
ATOM 2035 N N . ARG A 1 275 ? -27.580 2.326 6.059 1.00 95.50 275 ARG A N 1
ATOM 2036 C CA . ARG A 1 275 ? -27.567 1.282 7.083 1.00 95.50 275 ARG A CA 1
ATOM 2037 C C . ARG A 1 275 ? -27.366 -0.093 6.447 1.00 95.50 275 ARG A C 1
ATOM 2039 O O . ARG A 1 275 ? -28.116 -0.471 5.555 1.00 95.50 275 ARG A O 1
ATOM 2046 N N . ASN A 1 276 ? -26.430 -0.861 6.990 1.00 95.12 276 ASN A N 1
ATOM 2047 C CA . ASN A 1 276 ? -26.217 -2.258 6.635 1.00 95.12 276 ASN A CA 1
ATOM 2048 C C . ASN A 1 276 ? -27.173 -3.203 7.379 1.00 95.12 276 ASN A C 1
ATOM 2050 O O . ASN A 1 276 ? -27.588 -2.953 8.515 1.00 95.12 276 ASN A O 1
ATOM 2054 N N . ASP A 1 277 ? -27.426 -4.364 6.774 1.00 95.25 277 ASP A N 1
ATOM 2055 C CA . ASP A 1 277 ? -28.321 -5.405 7.296 1.00 95.25 277 ASP A CA 1
ATOM 2056 C C . ASP A 1 277 ? -27.597 -6.480 8.127 1.00 95.25 277 ASP A C 1
ATOM 2058 O O . ASP A 1 277 ? -27.948 -7.664 8.106 1.00 95.25 277 ASP A O 1
ATOM 2062 N N . PHE A 1 278 ? -26.570 -6.093 8.889 1.00 97.88 278 PHE A N 1
ATOM 2063 C CA . PHE A 1 278 ? -25.888 -7.030 9.785 1.00 97.88 278 PHE A CA 1
ATOM 2064 C C . PHE A 1 278 ? -26.864 -7.622 10.814 1.00 97.88 278 PHE A C 1
ATOM 2066 O O . PHE A 1 278 ? -27.625 -6.906 11.469 1.00 97.88 278 PHE A O 1
ATOM 2073 N N . ARG A 1 279 ? -26.815 -8.942 11.020 1.00 97.75 279 ARG A N 1
ATOM 2074 C CA . ARG A 1 279 ? -27.707 -9.651 11.960 1.00 97.75 279 ARG A CA 1
ATOM 2075 C C . ARG A 1 279 ? -27.590 -9.143 13.395 1.00 97.75 279 ARG A C 1
ATOM 2077 O O . ARG A 1 279 ? -28.568 -9.126 14.132 1.00 97.75 279 ARG A O 1
ATOM 2084 N N . ASP A 1 280 ? -26.392 -8.731 13.783 1.00 97.94 280 ASP A N 1
ATOM 2085 C CA . ASP A 1 280 ? -26.044 -8.176 15.088 1.00 97.94 280 ASP A CA 1
ATOM 2086 C C . ASP A 1 280 ? -25.887 -6.647 15.045 1.00 97.94 280 ASP A C 1
ATOM 2088 O O . ASP A 1 280 ? -25.226 -6.066 15.904 1.00 97.94 280 ASP A O 1
ATOM 2092 N N . TYR A 1 281 ? -26.523 -5.963 14.083 1.00 97.75 281 TYR A N 1
ATOM 2093 C CA . TYR A 1 281 ? -26.469 -4.500 13.973 1.00 97.75 281 TYR A CA 1
ATOM 2094 C C . TYR A 1 281 ? -26.883 -3.797 15.276 1.00 97.75 281 TYR A C 1
ATOM 2096 O O . TYR A 1 281 ? -26.302 -2.785 15.664 1.00 97.75 281 TYR A O 1
ATOM 2104 N N . GLY A 1 282 ? -27.858 -4.358 16.001 1.00 97.69 282 GLY A N 1
ATOM 2105 C CA . GLY A 1 282 ? -28.291 -3.843 17.305 1.00 97.69 282 GLY A CA 1
ATOM 2106 C C . GLY A 1 282 ? -27.197 -3.863 18.382 1.00 97.69 282 GLY A C 1
ATOM 2107 O O . GLY A 1 282 ? -27.261 -3.076 19.322 1.00 97.69 282 GLY A O 1
ATOM 2108 N N . SER A 1 283 ? -26.175 -4.711 18.233 1.00 97.81 283 SER A N 1
ATOM 2109 C CA . SER A 1 283 ? -25.009 -4.775 19.121 1.00 97.81 283 SER A CA 1
ATOM 2110 C C . SER A 1 283 ? -23.926 -3.747 18.773 1.00 97.81 283 SER A C 1
ATOM 2112 O O . SER A 1 283 ? -22.967 -3.596 19.530 1.00 97.81 283 SER A O 1
ATOM 2114 N N . ILE A 1 284 ? -24.056 -3.033 17.651 1.00 98.19 284 ILE A N 1
ATOM 2115 C CA . ILE A 1 284 ? -23.175 -1.919 17.295 1.00 98.19 284 ILE A CA 1
ATOM 2116 C C . ILE A 1 284 ? -23.622 -0.696 18.099 1.00 98.19 284 ILE A C 1
ATOM 2118 O O . ILE A 1 284 ? -24.753 -0.215 17.950 1.00 98.19 284 ILE A O 1
ATOM 2122 N N . ALA A 1 285 ? -22.726 -0.193 18.953 1.00 97.19 285 ALA A N 1
ATOM 2123 C CA . ALA A 1 285 ? -22.960 1.034 19.706 1.00 97.19 285 ALA A CA 1
ATOM 2124 C C . ALA A 1 285 ? -23.259 2.196 18.749 1.00 97.19 285 ALA A C 1
ATOM 2126 O O . ALA A 1 285 ? -22.637 2.315 17.694 1.00 97.19 285 ALA A O 1
ATOM 2127 N N . GLU A 1 286 ? -24.202 3.058 19.125 1.00 96.44 286 GLU A N 1
ATOM 2128 C CA . GLU A 1 286 ? -24.720 4.121 18.256 1.00 96.44 286 GLU A CA 1
ATOM 2129 C C . GLU A 1 286 ? -23.616 5.029 17.700 1.00 96.44 286 GLU A C 1
ATOM 2131 O O . GLU A 1 286 ? -23.606 5.323 16.509 1.00 96.44 286 GLU A O 1
ATOM 2136 N N . CYS A 1 287 ? -22.617 5.356 18.523 1.00 94.50 287 CYS A N 1
ATOM 2137 C CA . CYS A 1 287 ? -21.470 6.176 18.133 1.00 94.50 287 CYS A CA 1
ATOM 2138 C C . CYS A 1 287 ? -20.544 5.543 17.075 1.00 94.50 287 CYS A C 1
ATOM 2140 O O . CYS A 1 287 ? -19.673 6.238 16.558 1.00 94.50 287 CYS A O 1
ATOM 2142 N N . TYR A 1 288 ? -20.705 4.254 16.758 1.00 97.06 288 TYR A N 1
ATOM 2143 C CA . TYR A 1 288 ? -19.929 3.553 15.732 1.00 97.06 288 TYR A CA 1
ATOM 2144 C C . TYR A 1 288 ? -20.732 3.248 14.465 1.00 97.06 288 TYR A C 1
ATOM 2146 O O . TYR A 1 288 ? -20.130 2.863 13.467 1.00 97.06 288 TYR A O 1
ATOM 2154 N N . ARG A 1 289 ? -22.065 3.395 14.483 1.00 97.12 289 ARG A N 1
ATOM 2155 C CA . ARG A 1 289 ? -22.941 2.916 13.399 1.00 97.12 289 ARG A CA 1
ATOM 2156 C C . ARG A 1 289 ? -22.608 3.539 12.056 1.00 97.12 289 ARG A C 1
ATOM 2158 O O . ARG A 1 289 ? -22.310 2.803 11.130 1.00 97.12 289 ARG A O 1
ATOM 2165 N N . GLU A 1 290 ? -22.550 4.866 11.991 1.00 96.62 290 GLU A N 1
ATOM 2166 C CA . GLU A 1 290 ? -22.215 5.585 10.757 1.00 96.62 290 GLU A CA 1
ATOM 2167 C C . GLU A 1 290 ? -20.866 5.125 10.185 1.00 96.62 290 GLU A C 1
ATOM 2169 O O . GLU A 1 290 ? -20.753 4.822 9.002 1.00 96.62 290 GLU A O 1
ATOM 2174 N N . SER A 1 291 ? -19.843 5.011 11.037 1.00 97.62 291 SER A N 1
ATOM 2175 C CA . SER A 1 291 ? -18.515 4.575 10.602 1.00 97.62 291 SER A CA 1
ATOM 2176 C C . SER A 1 291 ? -18.514 3.139 10.093 1.00 97.62 291 SER A C 1
ATOM 2178 O O . SER A 1 291 ? -17.881 2.848 9.084 1.00 97.62 291 SER A O 1
ATOM 2180 N N . VAL A 1 292 ? -19.205 2.234 10.789 1.00 98.25 292 VAL A N 1
ATOM 2181 C CA . VAL A 1 292 ? -19.334 0.839 10.357 1.00 98.25 292 VAL A CA 1
ATOM 2182 C C . VAL A 1 292 ? -20.085 0.758 9.035 1.00 98.25 292 VAL A C 1
ATOM 2184 O O . VAL A 1 292 ? -19.647 0.033 8.148 1.00 98.25 292 VAL A O 1
ATOM 2187 N N . ASP A 1 293 ? -21.164 1.523 8.895 1.00 97.75 293 ASP A N 1
ATOM 2188 C CA . ASP A 1 293 ? -22.002 1.535 7.706 1.00 97.75 293 ASP A CA 1
ATOM 2189 C C . ASP A 1 293 ? -21.234 2.006 6.473 1.00 97.75 293 ASP A C 1
ATOM 2191 O O . ASP A 1 293 ? -21.139 1.272 5.493 1.00 97.75 293 ASP A O 1
ATOM 2195 N N . VAL A 1 294 ? -20.593 3.175 6.550 1.00 97.81 294 VAL A N 1
ATOM 2196 C CA . VAL A 1 294 ? -19.811 3.711 5.429 1.00 97.81 294 VAL A CA 1
ATOM 2197 C C . VAL A 1 294 ? -18.672 2.761 5.063 1.00 97.81 294 VAL A C 1
ATOM 2199 O O . VAL A 1 294 ? -18.530 2.413 3.895 1.00 97.81 294 VAL A O 1
ATOM 2202 N N . MET A 1 295 ? -17.886 2.286 6.042 1.00 98.19 295 MET A N 1
ATOM 2203 C CA . MET A 1 295 ? -16.761 1.376 5.769 1.00 98.19 295 MET A CA 1
ATOM 2204 C C . MET A 1 295 ? -17.205 0.030 5.187 1.00 98.19 295 MET A C 1
ATOM 2206 O O . MET A 1 295 ? -16.432 -0.587 4.452 1.00 98.19 295 MET A O 1
ATOM 2210 N N . ALA A 1 296 ? -18.409 -0.439 5.519 1.00 97.50 296 ALA A N 1
ATOM 2211 C CA . ALA A 1 296 ? -18.982 -1.642 4.931 1.00 97.50 296 ALA A CA 1
ATOM 2212 C C . ALA A 1 296 ? -19.483 -1.406 3.501 1.00 97.50 296 ALA A C 1
ATOM 2214 O O . ALA A 1 296 ? -19.181 -2.213 2.622 1.00 97.50 296 ALA A O 1
ATOM 2215 N N . ASN A 1 297 ? -20.157 -0.281 3.249 1.00 96.56 297 ASN A N 1
ATOM 2216 C CA . ASN A 1 297 ? -20.704 0.066 1.934 1.00 96.56 297 ASN A CA 1
ATOM 2217 C C . ASN A 1 297 ? -19.613 0.202 0.865 1.00 96.56 297 ASN A C 1
ATOM 2219 O O . ASN A 1 297 ? -19.812 -0.224 -0.269 1.00 96.56 297 ASN A O 1
ATOM 2223 N N . ILE A 1 298 ? -18.437 0.722 1.235 1.00 95.81 298 ILE A N 1
ATOM 2224 C CA . ILE A 1 298 ? -17.276 0.823 0.331 1.00 95.81 298 ILE A CA 1
ATOM 2225 C C . ILE A 1 298 ? -16.355 -0.407 0.372 1.00 95.81 298 ILE A C 1
ATOM 2227 O O . ILE A 1 298 ? -15.243 -0.377 -0.145 1.00 95.81 298 ILE A O 1
ATOM 2231 N N . GLY A 1 299 ? -16.764 -1.486 1.045 1.00 96.25 299 GLY A N 1
ATOM 2232 C CA . GLY A 1 299 ? -16.022 -2.749 1.084 1.00 96.25 299 GLY A CA 1
ATOM 2233 C C . GLY A 1 299 ? -14.708 -2.733 1.879 1.00 96.25 299 GLY A C 1
ATOM 2234 O O . GLY A 1 299 ? -14.011 -3.752 1.911 1.00 96.25 299 GLY A O 1
ATOM 2235 N N . VAL A 1 300 ? -14.372 -1.631 2.559 1.00 97.62 300 VAL A N 1
ATOM 2236 C CA . VAL A 1 300 ? -13.160 -1.497 3.388 1.00 97.62 300 VAL A CA 1
ATOM 2237 C C . VAL A 1 300 ? -13.199 -2.458 4.578 1.00 97.62 300 VAL A C 1
ATOM 2239 O O . VAL A 1 300 ? -12.201 -3.118 4.881 1.00 97.62 300 VAL A O 1
ATOM 2242 N N . ILE A 1 301 ? -14.363 -2.613 5.213 1.00 95.56 301 ILE A N 1
ATOM 2243 C CA . ILE A 1 301 ? -14.598 -3.630 6.245 1.00 95.56 301 ILE A CA 1
ATOM 2244 C C . ILE A 1 301 ? -15.731 -4.548 5.813 1.00 95.56 301 ILE A C 1
ATOM 2246 O O . ILE A 1 301 ? -16.787 -4.106 5.395 1.00 95.56 301 ILE A O 1
ATOM 2250 N N . GLN A 1 302 ? -15.526 -5.851 5.977 1.00 91.44 302 GLN A N 1
ATOM 2251 C CA . GLN A 1 302 ? -16.506 -6.864 5.603 1.00 91.44 302 GLN A CA 1
ATOM 2252 C C . GLN A 1 302 ? -17.078 -7.552 6.846 1.00 91.44 302 GLN A C 1
ATOM 2254 O O . GLN A 1 302 ? -16.378 -7.743 7.853 1.00 91.44 302 GLN A O 1
ATOM 2259 N N . GLY A 1 303 ? -18.357 -7.922 6.771 1.00 91.94 303 GLY A N 1
ATOM 2260 C CA . GLY A 1 303 ? -18.996 -8.818 7.732 1.00 91.94 303 GLY A CA 1
ATOM 2261 C C . GLY A 1 303 ? -18.524 -10.265 7.572 1.00 91.94 303 GLY A C 1
ATOM 2262 O O . GLY A 1 303 ? -17.837 -10.622 6.617 1.00 91.94 303 GLY A O 1
ATOM 2263 N N . TYR A 1 304 ? -18.904 -11.111 8.520 1.00 92.62 304 TYR A N 1
ATOM 2264 C CA . TYR A 1 304 ? -18.645 -12.544 8.462 1.00 92.62 304 TYR A CA 1
ATOM 2265 C C . TYR A 1 304 ? -19.665 -13.257 7.561 1.00 92.62 304 TYR A C 1
ATOM 2267 O O . TYR A 1 304 ? -20.797 -12.784 7.427 1.00 92.62 304 TYR A O 1
ATOM 2275 N N . PRO A 1 305 ? -19.335 -14.446 7.017 1.00 94.12 305 PRO A N 1
ATOM 2276 C CA . PRO A 1 305 ? -20.245 -15.210 6.153 1.00 94.12 305 PRO A CA 1
ATOM 2277 C C . PRO A 1 305 ? -21.608 -15.541 6.780 1.00 94.12 305 PRO A C 1
ATOM 2279 O O . PRO A 1 305 ? -22.580 -15.783 6.075 1.00 94.12 305 PRO A O 1
ATOM 2282 N N . ASN A 1 306 ? -21.706 -15.540 8.113 1.00 94.75 306 ASN A N 1
ATOM 2283 C CA . ASN A 1 306 ? -22.962 -15.754 8.835 1.00 94.75 306 ASN A CA 1
ATOM 2284 C C . ASN A 1 306 ? -23.880 -14.507 8.870 1.00 94.75 306 ASN A C 1
ATOM 2286 O O . ASN A 1 306 ? -24.933 -14.564 9.509 1.00 94.75 306 ASN A O 1
ATOM 2290 N N . GLY A 1 307 ? -23.482 -13.395 8.241 1.00 95.19 307 GLY A N 1
ATOM 2291 C CA . GLY A 1 307 ? -24.212 -12.126 8.207 1.00 95.19 307 GLY A CA 1
ATOM 2292 C C . GLY A 1 307 ? -24.000 -11.224 9.428 1.00 95.19 307 GLY A C 1
ATOM 2293 O O . GLY A 1 307 ? -24.735 -10.255 9.586 1.00 95.19 307 GLY A O 1
ATOM 2294 N N . SER A 1 308 ? -23.048 -11.535 10.315 1.00 97.44 308 SER A N 1
ATOM 2295 C CA . SER A 1 308 ? -22.732 -10.714 11.499 1.00 97.44 308 SER A CA 1
ATOM 2296 C C . SER A 1 308 ? -21.529 -9.796 11.272 1.00 97.44 308 SER A C 1
ATOM 2298 O O . SER A 1 308 ? -20.634 -10.107 10.486 1.00 97.44 308 SER A O 1
ATOM 2300 N N . PHE A 1 309 ? -21.478 -8.674 11.984 1.00 97.75 309 PHE A N 1
ATOM 2301 C CA . PHE A 1 309 ? -20.348 -7.751 12.009 1.00 97.75 309 PHE A CA 1
ATOM 2302 C C . PHE A 1 309 ? -19.373 -8.048 13.155 1.00 97.75 309 PHE A C 1
ATOM 2304 O O . PHE A 1 309 ? -18.160 -7.909 12.980 1.00 97.75 309 PHE A O 1
ATOM 2311 N N . VAL A 1 310 ? -19.888 -8.481 14.309 1.00 97.69 310 VAL A N 1
ATOM 2312 C CA . VAL A 1 310 ? -19.169 -8.773 15.558 1.00 97.69 310 VAL A CA 1
ATOM 2313 C C . VAL A 1 310 ? -18.378 -7.553 16.070 1.00 97.69 310 VAL A C 1
ATOM 2315 O O . VAL A 1 310 ? -17.145 -7.569 16.095 1.00 97.69 310 VAL A O 1
ATOM 2318 N N . PRO A 1 311 ? -19.055 -6.463 16.490 1.00 97.81 311 PRO A N 1
ATOM 2319 C CA . PRO A 1 311 ? -18.427 -5.152 16.715 1.00 97.81 311 PRO A CA 1
ATOM 2320 C C . PRO A 1 311 ? -17.348 -5.122 17.803 1.00 97.81 311 PRO A C 1
ATOM 2322 O O . PRO A 1 311 ? -16.438 -4.292 17.739 1.00 97.81 311 PRO A O 1
ATOM 2325 N N . ASN A 1 312 ? -17.447 -6.017 18.788 1.00 97.56 312 ASN A N 1
ATOM 2326 C CA . ASN A 1 312 ? -16.550 -6.071 19.943 1.00 97.56 312 ASN A CA 1
ATOM 2327 C C . ASN A 1 312 ? -15.404 -7.077 19.786 1.00 97.56 312 ASN A C 1
ATOM 2329 O O . ASN A 1 312 ? -14.526 -7.108 20.643 1.00 97.56 312 ASN A O 1
ATOM 2333 N N . ALA A 1 313 ? -15.389 -7.885 18.719 1.00 97.25 313 ALA A N 1
ATOM 2334 C CA . ALA A 1 313 ? -14.239 -8.741 18.449 1.00 97.25 313 ALA A CA 1
ATOM 2335 C C . ALA A 1 313 ? -13.013 -7.881 18.123 1.00 97.25 313 ALA A C 1
ATOM 2337 O O . ALA A 1 313 ? -13.132 -6.825 17.494 1.00 97.25 313 ALA A O 1
ATOM 2338 N N . THR A 1 314 ? -11.847 -8.330 18.571 1.00 97.00 314 THR A N 1
ATOM 2339 C CA . THR A 1 314 ? -10.568 -7.663 18.332 1.00 97.00 314 THR A CA 1
ATOM 2340 C C . THR A 1 314 ? -10.065 -7.952 16.923 1.00 97.00 314 THR A C 1
ATOM 2342 O O . THR A 1 314 ? -10.444 -8.954 16.315 1.00 97.00 314 THR A O 1
ATOM 2345 N N . ALA A 1 315 ? -9.244 -7.050 16.386 1.00 93.44 315 ALA A N 1
ATOM 2346 C CA . ALA A 1 315 ? -8.651 -7.208 15.063 1.00 93.44 315 ALA A CA 1
ATOM 2347 C C . ALA A 1 315 ? -7.184 -7.651 15.150 1.00 93.44 315 ALA A C 1
ATOM 2349 O O . ALA A 1 315 ? -6.390 -7.071 15.899 1.00 93.44 315 ALA A O 1
ATOM 2350 N N . THR A 1 316 ? -6.813 -8.644 14.342 1.00 97.62 316 THR A N 1
ATOM 2351 C CA . THR A 1 316 ? -5.419 -9.083 14.197 1.00 97.62 316 THR A CA 1
ATOM 2352 C C . THR A 1 316 ? -4.626 -8.157 13.269 1.00 97.62 316 THR A C 1
ATOM 2354 O O . THR A 1 316 ? -5.189 -7.312 12.562 1.00 97.62 316 THR A O 1
ATOM 2357 N N . ARG A 1 317 ? -3.297 -8.300 13.237 1.00 98.19 317 ARG A N 1
ATOM 2358 C CA . ARG A 1 317 ? -2.407 -7.548 12.335 1.00 98.19 317 ARG A CA 1
ATOM 2359 C C . ARG A 1 317 ? -2.713 -7.826 10.864 1.00 98.19 317 ARG A C 1
ATOM 2361 O O . ARG A 1 317 ? -2.759 -6.883 10.079 1.00 98.19 317 ARG A O 1
ATOM 2368 N N . GLY A 1 318 ? -2.977 -9.081 10.499 1.00 97.94 318 GLY A N 1
ATOM 2369 C CA . GLY A 1 318 ? -3.374 -9.471 9.143 1.00 97.94 318 GLY A CA 1
ATOM 2370 C C . GLY A 1 318 ? -4.730 -8.883 8.744 1.00 97.94 318 GLY A C 1
ATOM 2371 O O . GLY A 1 318 ? -4.876 -8.341 7.650 1.00 97.94 318 GLY A O 1
ATOM 2372 N N . GLN A 1 319 ? -5.706 -8.886 9.660 1.00 97.56 319 GLN A N 1
ATOM 2373 C CA . GLN A 1 319 ? -6.998 -8.228 9.434 1.00 97.56 319 GLN A CA 1
ATOM 2374 C C . GLN A 1 319 ? -6.860 -6.709 9.297 1.00 97.56 319 GLN A C 1
ATOM 2376 O O . GLN A 1 319 ? -7.496 -6.110 8.433 1.00 97.56 319 GLN A O 1
ATOM 2381 N N . SER A 1 320 ? -6.000 -6.094 10.108 1.00 98.31 320 SER A N 1
ATOM 2382 C CA . SER A 1 320 ? -5.714 -4.660 10.033 1.00 98.31 320 SER A CA 1
ATOM 2383 C C . SER A 1 320 ? -5.080 -4.290 8.688 1.00 98.31 320 SER A C 1
ATOM 2385 O O . SER A 1 320 ? -5.511 -3.324 8.066 1.00 98.31 320 SER A O 1
ATOM 2387 N N . ALA A 1 321 ? -4.123 -5.086 8.194 1.00 98.38 321 ALA A N 1
ATOM 2388 C CA . ALA A 1 321 ? -3.523 -4.892 6.872 1.00 98.38 321 ALA A CA 1
ATOM 2389 C C . ALA A 1 321 ? -4.567 -4.986 5.746 1.00 98.38 321 ALA A C 1
ATOM 2391 O O . ALA A 1 321 ? -4.572 -4.149 4.849 1.00 98.38 321 ALA A O 1
ATOM 2392 N N . ALA A 1 322 ? -5.508 -5.933 5.826 1.00 98.12 322 ALA A N 1
ATOM 2393 C CA . ALA A 1 322 ? -6.601 -6.032 4.856 1.00 98.12 322 ALA A CA 1
ATOM 2394 C C . ALA A 1 322 ? -7.494 -4.782 4.839 1.00 98.12 322 ALA A C 1
ATOM 2396 O O . ALA A 1 322 ? -7.837 -4.287 3.767 1.00 98.12 322 ALA A O 1
ATOM 2397 N N . VAL A 1 323 ? -7.839 -4.239 6.011 1.00 98.38 323 VAL A N 1
ATOM 2398 C CA . VAL A 1 323 ? -8.616 -2.992 6.111 1.00 98.38 323 VAL A CA 1
ATOM 2399 C C . VAL A 1 323 ? -7.841 -1.810 5.532 1.00 98.38 323 VAL A C 1
ATOM 2401 O O . VAL A 1 323 ? -8.396 -1.036 4.761 1.00 98.38 323 VAL A O 1
ATOM 2404 N N . LEU A 1 324 ? -6.555 -1.682 5.859 1.00 98.56 324 LEU A N 1
ATOM 2405 C CA . LEU A 1 324 ? -5.712 -0.579 5.391 1.00 98.56 324 LEU A CA 1
ATOM 2406 C C . LEU A 1 324 ? -5.458 -0.637 3.881 1.00 98.56 324 LEU A C 1
ATOM 2408 O O . LEU A 1 324 ? -5.530 0.388 3.214 1.00 98.56 324 LEU A O 1
ATOM 2412 N N . SER A 1 325 ? -5.203 -1.822 3.329 1.00 97.31 325 SER A N 1
ATOM 2413 C CA . SER A 1 325 ? -5.012 -2.006 1.888 1.00 97.31 325 SER A CA 1
ATOM 2414 C C . SER A 1 325 ? -6.271 -1.628 1.100 1.00 97.31 325 SER A C 1
ATOM 2416 O O . SER A 1 325 ? -6.177 -0.913 0.106 1.00 97.31 325 SER A O 1
ATOM 2418 N N . ARG A 1 326 ? -7.461 -2.017 1.578 1.00 97.88 326 ARG A N 1
ATOM 2419 C CA . ARG A 1 326 ? -8.729 -1.614 0.947 1.00 97.88 326 ARG A CA 1
ATOM 2420 C C . ARG A 1 326 ? -9.033 -0.134 1.139 1.00 97.88 326 ARG A C 1
ATOM 2422 O O . ARG A 1 326 ? -9.542 0.494 0.222 1.00 97.88 326 ARG A O 1
ATOM 2429 N N . LEU A 1 327 ? -8.702 0.433 2.301 1.00 97.56 327 LEU A N 1
ATOM 2430 C CA . LEU A 1 327 ? -8.847 1.868 2.550 1.00 97.56 327 LEU A CA 1
ATOM 2431 C C . LEU A 1 327 ? -7.969 2.692 1.603 1.00 97.56 327 LEU A C 1
ATOM 2433 O O . LEU A 1 327 ? -8.423 3.713 1.096 1.00 97.56 327 LEU A O 1
ATOM 2437 N N . LEU A 1 328 ? -6.739 2.236 1.342 1.00 93.44 328 LEU A N 1
ATOM 2438 C CA . LEU A 1 328 ? -5.844 2.858 0.370 1.00 93.44 328 LEU A CA 1
ATOM 2439 C C . LEU A 1 328 ? -6.462 2.847 -1.035 1.00 93.44 328 LEU A C 1
ATOM 2441 O O . LEU A 1 328 ? -6.518 3.895 -1.667 1.00 93.44 328 LEU A O 1
ATOM 2445 N N . ALA A 1 329 ? -6.979 1.698 -1.483 1.00 91.69 329 ALA A N 1
ATOM 2446 C CA . ALA A 1 329 ? -7.649 1.585 -2.779 1.00 91.69 329 ALA A CA 1
ATOM 2447 C C . ALA A 1 329 ? -8.883 2.502 -2.878 1.00 91.69 329 ALA A C 1
ATOM 2449 O O . ALA A 1 329 ? -9.003 3.274 -3.826 1.00 91.69 329 ALA A O 1
ATOM 2450 N N . ALA A 1 330 ? -9.745 2.501 -1.856 1.00 93.25 330 ALA A N 1
ATOM 2451 C CA . ALA A 1 330 ? -10.931 3.354 -1.816 1.00 93.25 330 ALA A CA 1
ATOM 2452 C C . ALA A 1 330 ? -10.581 4.853 -1.855 1.00 93.25 330 ALA A C 1
ATOM 2454 O O . ALA A 1 330 ? -11.284 5.636 -2.483 1.00 93.25 330 ALA A O 1
ATOM 2455 N N . LEU A 1 331 ? -9.486 5.275 -1.214 1.00 90.25 331 LEU A N 1
ATOM 2456 C CA . LEU A 1 331 ? -9.015 6.662 -1.285 1.00 90.25 331 LEU A CA 1
ATOM 2457 C C . LEU A 1 331 ? -8.547 7.058 -2.686 1.00 90.25 331 LEU A C 1
ATOM 2459 O O . LEU A 1 331 ? -8.712 8.215 -3.060 1.00 90.25 331 LEU A O 1
ATOM 2463 N N . THR A 1 332 ? -7.960 6.133 -3.443 1.00 85.06 332 THR A N 1
ATOM 2464 C CA . THR A 1 332 ? -7.584 6.380 -4.838 1.00 85.06 332 THR A CA 1
ATOM 2465 C C . THR A 1 332 ? -8.823 6.540 -5.717 1.00 85.06 332 THR A C 1
ATOM 2467 O O . THR A 1 332 ? -8.853 7.448 -6.536 1.00 85.06 332 THR A O 1
ATOM 2470 N N . GLU A 1 333 ? -9.852 5.717 -5.508 1.00 87.06 333 GLU A N 1
ATOM 2471 C CA . GLU A 1 333 ? -11.097 5.745 -6.293 1.00 87.06 333 GLU A CA 1
ATOM 2472 C C . GLU A 1 333 ? -12.007 6.937 -5.958 1.00 87.06 333 GLU A C 1
ATOM 2474 O O . GLU A 1 333 ? -12.645 7.494 -6.840 1.00 87.06 333 GLU A O 1
ATOM 2479 N N . LEU A 1 334 ? -12.083 7.350 -4.690 1.00 86.25 334 LEU A N 1
ATOM 2480 C CA . LEU A 1 334 ? -13.000 8.412 -4.246 1.00 86.25 334 LEU A CA 1
ATOM 2481 C C . LEU A 1 334 ? -12.430 9.832 -4.395 1.00 86.25 334 LEU A C 1
ATOM 2483 O O . LEU A 1 334 ? -13.129 10.805 -4.110 1.00 86.25 334 LEU A O 1
ATOM 2487 N N . ARG A 1 335 ? -11.152 9.965 -4.768 1.00 74.69 335 ARG A N 1
ATOM 2488 C CA . ARG A 1 335 ? -10.490 11.261 -5.011 1.00 74.69 335 ARG A CA 1
ATOM 2489 C C . ARG A 1 335 ? -10.503 11.688 -6.478 1.00 74.69 335 ARG A C 1
ATOM 2491 O O . ARG A 1 335 ? -10.189 12.848 -6.744 1.00 74.69 335 ARG A O 1
ATOM 2498 N N . THR A 1 336 ? -10.795 10.764 -7.390 1.00 57.44 336 THR A N 1
ATOM 2499 C CA . THR A 1 336 ? -10.947 11.011 -8.832 1.00 57.44 336 THR A CA 1
ATOM 2500 C C . THR A 1 336 ? -12.359 11.457 -9.157 1.00 57.44 336 THR A C 1
ATOM 2502 O O . THR A 1 336 ? -12.495 12.399 -9.965 1.00 57.44 336 THR A O 1
#

Sequence (336 aa):
MKNRLIGAICAAVMLLALFAPMAMADGVCGESVSWTLTDAGVLTVFGTGEMTNFAAGEAPWYAERGAVRKLVVENGVTSVGSGAFSGCGLIETVTLPLTLGRIGDGAFDDVYALKNIYYAGSIAQWKAIDIGLDNSFGSAKLVCADKTEPFSDISGWYHDYIITCYMADIVNGRPDGTFCPEQNVTRAQFVMMLYNMGGRPEIADTSLGFADANAVSAVYAAAVKWGVKAGIVTGFTDNTFRPNAEISRAQMATFAYRFLKLGVSADVLGELSGRNDFRDYGSIAECYRESVDVMANIGVIQGYPNGSFVPNATATRGQSAAVLSRLLAALTELRT

Secondary structure (DSSP, 8-state):
------SSSSSSSSS--S-PPPEEEEEESSSSEEEEEETTSEEEEEESEEPPP--TT-STTGGGTTT--EEEE-TTEEEEPTTTTTT-TT--EEEE-TT--EE-TTTTTT-TT--EEEESS-HHHHHTSEE-SS---TTPEEEESS---SSTT--STTHHHHHHHHHTTS----TTS---TTSBPBHHHHHHHHHHHTT-----------TTGGGS-HHHHHHHHHHHHTTS----TTS---TTSBPBHHHHHHHHHHHHTTTS-HHHHHHT------TTGGGS-HHHHHHHHHHHHTTSS---TTS---TTSBPBHHHHHHHHHHHHHHHHHH--

Foldseek 3Di:
DDDDDDPDPPPPPPPPPPDDFDWPDWAAFDPFKIWTAGQQQEIEIDGAEEGEADDAQGAPCSVVLQSHAEYEYDPRYAEQHHNNNALSQNHQEYEEELNHQEYEANSQANNNNHAEYEYAADLVSVLRRHYHHRHCNDNHDYHYNVPDDQADPQPDPLNVLVSLLVSLQLDDPDPVRHNQQQAFDFPLRLLSSLCSNVVVDDDDDDDLQAPVLVVRDPVSNSSSRVCVVLVLFDDDPNRHRRRGDGAFLLNSLSSLQSSLPVQADPVLLVVLFDFDPAPVLVVRDPVSRRSVSSCPSLPLQHPDPVRHNRRGDGHGNSRSSSSSSSSSVSSVVRND

pLDDT: mean 91.47, std 13.89, range [33.41, 98.69]